Protein AF-A0AA40BYY4-F1 (afdb_monomer_lite)

pLDDT: mean 86.74, std 9.15, range [49.53, 96.25]

Sequence (185 aa):
MFLAGTIIFGGGPVVIPLLREYIVSEGWVSQRDFLIGLALIQAFPGPNFNIAVFLGSLTAKNVGLNPALGAMLAWVGIFGPGMVLVHGTMGVWGAVRGRRWVRAVLRGVNAGAVGLIYTVVYRIWEVGLLDERAQQGRSLGDDPWWLVVAATNYVFGRWYRVSPPVTIISGALMGLVRYQIVSKM

Organism: NCBI:txid314043

Radius of gyration: 22.29 Å; chains: 1; bounding box: 64×30×55 Å

Foldseek 3Di:
DQVLLAPDDDALVRSLVVCCCVCPVVPLDDPVVSVVLQVVLVVDPDGNLLSQLVSQLSSCVSVVHHSNVSSVVSVCSNNVNVVCVCVVCVVVCVVPVPDPVNVVVVVVVVVVVVVVVVVVVQVCQQQVADDPVDPTRHHVVVDCLVVVLVVVLVCCCPPVVDDPVVSVVVSVVSVVVVVVVVVVD

Structure (mmCIF, N/CA/C/O backbone):
data_AF-A0AA40BYY4-F1
#
_entry.id   AF-A0AA40BYY4-F1
#
loop_
_atom_site.group_PDB
_atom_site.id
_atom_site.type_symbol
_atom_site.label_atom_id
_atom_site.label_alt_id
_atom_site.label_comp_id
_atom_site.label_asym_id
_atom_site.label_entity_id
_atom_site.label_seq_id
_atom_site.pdbx_PDB_ins_code
_atom_site.Cartn_x
_atom_site.Cartn_y
_atom_site.Cartn_z
_atom_site.occupancy
_atom_site.B_iso_or_equiv
_atom_site.auth_seq_id
_atom_site.auth_comp_id
_atom_site.auth_asym_id
_atom_site.auth_atom_id
_atom_site.pdbx_PDB_model_num
ATOM 1 N N . MET A 1 1 ? 10.915 2.945 -11.891 1.00 85.94 1 MET A N 1
ATOM 2 C CA . MET A 1 1 ? 10.960 1.804 -10.941 1.00 85.94 1 MET A CA 1
ATOM 3 C C . MET A 1 1 ? 11.750 2.102 -9.675 1.00 85.94 1 MET A C 1
ATOM 5 O O . MET A 1 1 ? 11.203 1.876 -8.610 1.00 85.94 1 MET A O 1
ATOM 9 N N . PHE A 1 2 ? 12.970 2.651 -9.753 1.00 85.00 2 PHE A N 1
ATOM 10 C CA . PHE A 1 2 ? 13.779 2.976 -8.562 1.00 85.00 2 PHE A CA 1
ATOM 11 C C . PHE A 1 2 ? 13.083 3.904 -7.554 1.00 85.00 2 PHE A C 1
ATOM 13 O O . PHE A 1 2 ? 13.057 3.610 -6.361 1.00 85.00 2 PHE A O 1
ATOM 20 N N . LEU A 1 3 ? 12.457 4.987 -8.039 1.00 83.19 3 LEU A N 1
ATOM 21 C CA . LEU A 1 3 ? 11.687 5.903 -7.191 1.00 83.19 3 LEU A CA 1
ATOM 22 C C . LEU A 1 3 ? 10.597 5.143 -6.429 1.00 83.19 3 LEU A C 1
ATOM 24 O O . LEU A 1 3 ? 10.599 5.153 -5.205 1.00 83.19 3 LEU A O 1
ATOM 28 N N . ALA A 1 4 ? 9.751 4.402 -7.153 1.00 82.81 4 ALA A N 1
ATOM 29 C CA . ALA A 1 4 ? 8.734 3.528 -6.573 1.00 82.81 4 ALA A CA 1
ATOM 30 C C . ALA A 1 4 ? 9.323 2.551 -5.534 1.00 82.81 4 ALA A C 1
ATOM 32 O O . ALA A 1 4 ? 8.787 2.432 -4.441 1.00 82.81 4 ALA A O 1
ATOM 33 N N . GLY A 1 5 ? 10.468 1.919 -5.803 1.00 78.38 5 GLY A N 1
ATOM 34 C CA . GLY A 1 5 ? 11.125 1.027 -4.838 1.00 78.38 5 GLY A CA 1
ATOM 35 C C . GLY A 1 5 ? 11.632 1.721 -3.566 1.00 78.38 5 GLY A C 1
ATOM 36 O O . GLY A 1 5 ? 11.834 1.063 -2.551 1.00 78.38 5 GLY A O 1
ATOM 37 N N . THR A 1 6 ? 11.831 3.041 -3.606 1.00 82.81 6 THR A N 1
ATOM 38 C CA . THR A 1 6 ? 12.395 3.833 -2.500 1.00 82.81 6 THR A CA 1
ATOM 39 C C . THR A 1 6 ? 11.320 4.498 -1.642 1.00 82.81 6 THR A C 1
ATOM 41 O O . THR A 1 6 ? 11.454 4.543 -0.423 1.00 82.81 6 THR A O 1
ATOM 44 N N . ILE A 1 7 ? 10.264 5.038 -2.263 1.00 79.56 7 ILE A N 1
ATOM 45 C CA . ILE A 1 7 ? 9.287 5.904 -1.576 1.00 79.56 7 ILE A CA 1
ATOM 46 C C . ILE A 1 7 ? 8.034 5.175 -1.096 1.00 79.56 7 ILE A C 1
ATOM 48 O O . ILE A 1 7 ? 7.188 5.773 -0.433 1.00 79.56 7 ILE A O 1
ATOM 52 N N . ILE A 1 8 ? 7.867 3.905 -1.457 1.00 73.94 8 ILE A N 1
ATOM 53 C CA . ILE A 1 8 ? 6.630 3.188 -1.169 1.00 73.94 8 ILE A CA 1
ATOM 54 C C . ILE A 1 8 ? 6.698 2.570 0.216 1.00 73.94 8 ILE A C 1
ATOM 56 O O . ILE A 1 8 ? 7.444 1.630 0.477 1.00 73.94 8 ILE A O 1
ATOM 60 N N . PHE A 1 9 ? 5.844 3.094 1.088 1.00 62.97 9 PHE A N 1
ATOM 61 C CA . PHE A 1 9 ? 5.601 2.578 2.424 1.00 62.97 9 PHE A CA 1
ATOM 62 C C . PHE A 1 9 ? 4.178 2.016 2.470 1.00 62.97 9 PHE A C 1
ATOM 64 O O . PHE A 1 9 ? 3.205 2.766 2.453 1.00 62.97 9 PHE A O 1
ATOM 71 N N . GLY A 1 10 ? 4.042 0.689 2.487 1.00 61.41 10 GLY A N 1
ATOM 72 C CA . GLY A 1 10 ? 2.741 0.016 2.526 1.00 61.41 10 GLY A CA 1
ATOM 73 C C . GLY A 1 10 ? 2.679 -1.244 1.663 1.00 61.41 10 GLY A C 1
ATOM 74 O O . GLY A 1 10 ? 3.650 -1.623 1.015 1.00 61.41 10 GLY A O 1
ATOM 75 N N . GLY A 1 11 ? 1.528 -1.921 1.688 1.00 64.25 11 GLY A N 1
ATOM 76 C CA . GLY A 1 11 ? 1.281 -3.118 0.881 1.00 64.25 11 GLY A CA 1
ATOM 77 C C . GLY A 1 11 ? 1.030 -2.821 -0.604 1.00 64.25 11 GLY A C 1
ATOM 78 O O . GLY A 1 11 ? 0.961 -1.673 -1.041 1.00 64.25 11 GLY A O 1
ATOM 79 N N . GLY A 1 12 ? 0.814 -3.888 -1.374 1.00 63.53 12 GLY A N 1
ATOM 80 C CA . GLY A 1 12 ? 0.568 -3.864 -2.821 1.00 63.53 12 GLY A CA 1
ATOM 81 C C . GLY A 1 12 ? -0.387 -2.789 -3.374 1.00 63.53 12 GLY A C 1
ATOM 82 O O . GLY A 1 12 ? -0.052 -2.191 -4.395 1.00 63.53 12 GLY A O 1
ATOM 83 N N . PRO A 1 13 ? -1.539 -2.490 -2.739 1.00 67.50 13 PRO A N 1
ATOM 84 C CA . PRO A 1 13 ? -2.507 -1.522 -3.265 1.00 67.50 13 PRO A CA 1
ATOM 85 C C . PRO A 1 13 ? -1.983 -0.090 -3.400 1.00 67.50 13 PRO A C 1
ATOM 87 O O . PRO A 1 13 ? -2.494 0.661 -4.221 1.00 67.50 13 PRO A O 1
ATOM 90 N N . VAL A 1 14 ? -0.958 0.292 -2.633 1.00 74.88 14 VAL A N 1
ATOM 91 C CA . VAL A 1 14 ? -0.382 1.647 -2.683 1.00 74.88 14 VAL A CA 1
ATOM 92 C C . VAL A 1 14 ? 0.587 1.797 -3.863 1.00 74.88 14 VAL A C 1
ATOM 94 O O . VAL A 1 14 ? 0.738 2.888 -4.408 1.00 74.88 14 VAL A O 1
ATOM 97 N N . VAL A 1 15 ? 1.206 0.696 -4.317 1.00 82.12 15 VAL A N 1
ATOM 98 C CA . VAL A 1 15 ? 2.138 0.715 -5.460 1.00 82.12 15 VAL A CA 1
ATOM 99 C C . VAL A 1 15 ? 1.419 0.958 -6.779 1.00 82.12 15 VAL A C 1
ATOM 101 O O . VAL A 1 15 ? 1.963 1.602 -7.670 1.00 82.12 15 VAL A O 1
ATOM 104 N N . ILE A 1 16 ? 0.210 0.411 -6.919 1.00 87.56 16 ILE A N 1
ATOM 105 C CA . ILE A 1 16 ? -0.487 0.330 -8.205 1.00 87.56 16 ILE A CA 1
ATOM 106 C C . ILE A 1 16 ? -0.840 1.732 -8.729 1.00 87.56 16 ILE A C 1
ATOM 108 O O . ILE A 1 16 ? -0.486 2.010 -9.875 1.00 87.56 16 ILE A O 1
ATOM 112 N N . PRO A 1 17 ? -1.450 2.642 -7.939 1.00 86.56 17 PRO A N 1
ATOM 113 C CA . PRO A 1 17 ? -1.714 4.009 -8.385 1.00 86.56 17 PRO A CA 1
ATOM 114 C C . PRO A 1 17 ? -0.436 4.759 -8.758 1.00 86.56 17 PRO A C 1
ATOM 116 O O . PRO A 1 17 ? -0.404 5.435 -9.779 1.00 86.56 17 PRO A O 1
ATOM 119 N N . LEU A 1 18 ? 0.634 4.583 -7.979 1.00 88.06 18 LEU A N 1
ATOM 120 C CA . LEU A 1 18 ? 1.904 5.257 -8.229 1.00 88.06 18 LEU A CA 1
ATOM 121 C C . LEU A 1 18 ? 2.546 4.795 -9.546 1.00 88.06 18 LEU A C 1
ATOM 123 O O . LEU A 1 18 ? 3.007 5.606 -10.342 1.00 88.06 18 LEU A O 1
ATOM 127 N N . LEU A 1 19 ? 2.572 3.483 -9.793 1.00 88.69 19 LEU A N 1
ATOM 128 C CA . LEU A 1 19 ? 3.090 2.930 -11.045 1.00 88.69 19 LEU A CA 1
ATOM 129 C C . LEU A 1 19 ? 2.209 3.313 -12.234 1.00 88.69 19 LEU A C 1
ATOM 131 O O . LEU A 1 19 ? 2.732 3.570 -13.313 1.00 88.69 19 LEU A O 1
ATOM 135 N N . ARG A 1 20 ? 0.888 3.376 -12.044 1.00 89.94 20 ARG A N 1
ATOM 136 C CA . ARG A 1 20 ? -0.030 3.865 -13.072 1.00 89.94 20 ARG A CA 1
ATOM 137 C C . ARG A 1 20 ? 0.315 5.295 -13.462 1.00 89.94 20 ARG A C 1
ATOM 139 O O . ARG A 1 20 ? 0.451 5.562 -14.650 1.00 89.94 20 ARG A O 1
ATOM 146 N N . GLU A 1 21 ? 0.506 6.167 -12.477 1.00 88.75 21 GLU A N 1
ATOM 147 C CA . GLU A 1 21 ? 0.885 7.555 -12.713 1.00 88.75 21 GLU A CA 1
ATOM 148 C C . GLU A 1 21 ? 2.194 7.622 -13.504 1.00 88.75 21 GLU A C 1
ATOM 150 O O . GLU A 1 21 ? 2.204 8.089 -14.631 1.00 88.75 21 GLU A O 1
ATOM 155 N N .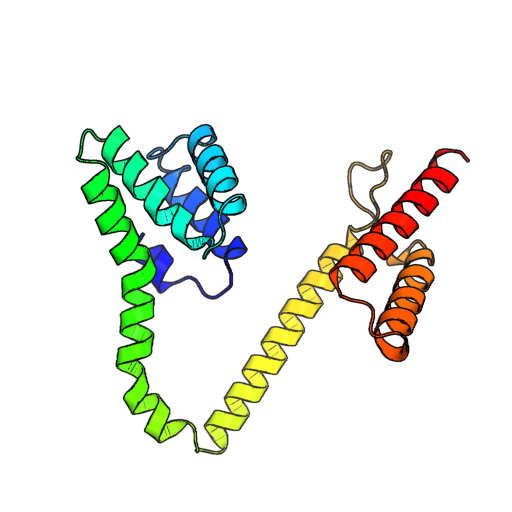 TYR A 1 22 ? 3.283 7.031 -13.017 1.00 87.25 22 TYR A N 1
ATOM 156 C CA . TYR A 1 22 ? 4.593 7.200 -13.661 1.00 87.25 22 TYR A CA 1
ATOM 157 C C . TYR A 1 22 ? 4.809 6.450 -14.983 1.00 87.25 22 TYR A C 1
ATOM 159 O O . TYR A 1 22 ? 5.851 6.628 -15.609 1.00 87.25 22 TYR A O 1
ATOM 167 N N . ILE A 1 23 ? 3.906 5.555 -15.387 1.00 88.06 23 ILE A N 1
ATOM 168 C CA . ILE A 1 23 ? 4.116 4.692 -16.564 1.00 88.06 23 ILE A CA 1
ATOM 169 C C . ILE A 1 23 ? 3.013 4.895 -17.595 1.00 88.06 23 ILE A C 1
ATOM 171 O O . ILE A 1 23 ? 3.297 4.965 -18.790 1.00 88.06 23 ILE A O 1
ATOM 175 N N . VAL A 1 24 ? 1.760 4.968 -17.143 1.00 90.50 24 VAL A N 1
ATOM 176 C CA . VAL A 1 24 ? 0.608 5.120 -18.035 1.00 90.50 24 VAL A CA 1
ATOM 177 C C . VAL A 1 24 ? 0.390 6.587 -18.380 1.00 90.50 24 VAL A C 1
ATOM 179 O O . VAL A 1 24 ? 0.158 6.876 -19.550 1.00 90.50 24 VAL A O 1
ATOM 182 N N . SER A 1 25 ? 0.495 7.513 -17.413 1.00 87.88 25 SER A N 1
ATOM 183 C CA . SER A 1 25 ? 0.323 8.948 -17.714 1.00 87.88 25 SER A CA 1
ATOM 184 C C . SER A 1 25 ? 1.423 9.472 -18.645 1.00 87.88 25 SER A C 1
ATOM 186 O O . SER A 1 25 ? 1.147 10.232 -19.566 1.00 87.88 25 SER A O 1
ATOM 188 N N . GLU A 1 26 ? 2.639 8.949 -18.483 1.00 86.81 26 GLU A N 1
ATOM 189 C CA . GLU A 1 26 ? 3.808 9.240 -19.319 1.00 86.81 26 GLU A CA 1
ATOM 190 C C . GLU A 1 26 ? 3.784 8.508 -20.681 1.00 86.81 26 GLU A C 1
ATOM 192 O O . GLU A 1 26 ? 4.694 8.659 -21.491 1.00 86.81 26 GLU A O 1
ATOM 197 N N . GLY A 1 27 ? 2.779 7.664 -20.946 1.00 87.56 27 GLY A N 1
ATOM 198 C CA . GLY A 1 27 ? 2.580 7.012 -22.248 1.00 87.56 27 GLY A CA 1
ATOM 199 C C . GLY A 1 27 ? 3.502 5.827 -22.567 1.00 87.56 27 GLY A C 1
ATOM 200 O O . GLY A 1 27 ? 3.459 5.308 -23.682 1.00 87.56 27 GLY A O 1
ATOM 201 N N . TRP A 1 28 ? 4.306 5.342 -21.616 1.00 90.31 28 TRP A N 1
ATOM 202 C CA . TRP A 1 28 ? 5.233 4.220 -21.845 1.00 90.31 28 TRP A CA 1
ATOM 203 C C . T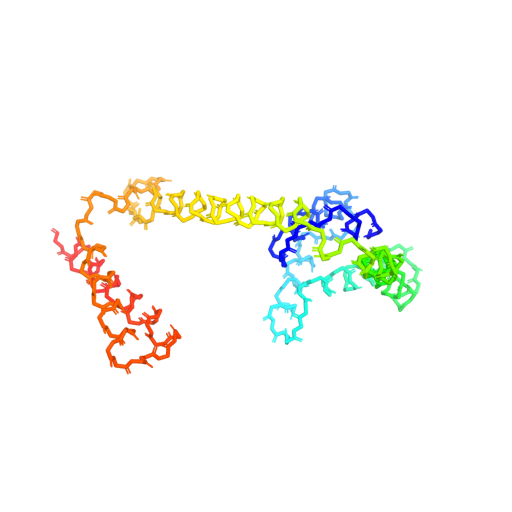RP A 1 28 ? 4.503 2.884 -22.008 1.00 90.31 28 TRP A C 1
ATOM 205 O O . TRP A 1 28 ? 4.976 1.982 -22.704 1.00 90.31 28 TRP A O 1
ATOM 215 N N . VAL A 1 29 ? 3.357 2.741 -21.339 1.00 93.06 29 VAL A N 1
ATOM 216 C CA . VAL A 1 29 ? 2.488 1.563 -21.397 1.00 93.06 29 VAL A CA 1
ATOM 217 C C . VAL A 1 29 ? 1.038 2.016 -21.515 1.00 93.06 29 VAL A C 1
ATOM 219 O O . VAL A 1 29 ? 0.609 2.935 -20.820 1.00 93.06 29 VAL A O 1
ATOM 222 N N . SER A 1 30 ? 0.257 1.344 -22.362 1.00 93.50 30 SER A N 1
ATOM 223 C CA . SER A 1 30 ? -1.164 1.650 -22.511 1.00 93.50 30 SER A CA 1
ATOM 224 C C . SER A 1 30 ? -1.954 1.311 -21.240 1.00 93.50 30 SER A C 1
ATOM 226 O O . SER A 1 30 ? -1.646 0.359 -20.517 1.00 93.50 30 SER A O 1
ATOM 228 N N . GLN A 1 31 ? -3.045 2.038 -20.984 1.00 93.12 31 GLN A N 1
ATOM 229 C CA . GLN A 1 31 ? -3.935 1.731 -19.858 1.00 93.12 31 GLN A CA 1
ATOM 230 C C . GLN A 1 31 ? -4.477 0.294 -19.923 1.00 93.12 31 GLN A C 1
ATOM 232 O O . GLN A 1 31 ? -4.634 -0.353 -18.888 1.00 93.12 31 GLN A O 1
ATOM 237 N N . ARG A 1 32 ? -4.744 -0.215 -21.130 1.00 94.00 32 ARG A N 1
ATOM 238 C CA . ARG A 1 32 ? -5.212 -1.587 -21.343 1.00 94.00 32 ARG A CA 1
ATOM 239 C C . ARG A 1 32 ? -4.174 -2.603 -20.872 1.00 94.00 32 ARG A C 1
ATOM 241 O O . ARG A 1 32 ? -4.517 -3.502 -20.110 1.00 94.00 32 ARG A O 1
ATOM 248 N N . ASP A 1 33 ? -2.921 -2.449 -21.287 1.00 93.94 33 ASP A N 1
ATOM 249 C CA . ASP A 1 33 ? -1.868 -3.405 -20.936 1.00 93.94 33 ASP A CA 1
ATOM 250 C C . ASP A 1 33 ? -1.510 -3.340 -19.451 1.00 93.94 33 ASP A C 1
ATOM 252 O O . ASP A 1 33 ? -1.230 -4.366 -18.832 1.00 93.94 33 ASP A O 1
ATOM 256 N N . PHE A 1 34 ? -1.593 -2.151 -18.852 1.00 94.19 34 PHE A N 1
ATOM 257 C CA . PHE A 1 34 ? -1.459 -1.992 -17.409 1.00 94.19 34 PHE A CA 1
ATOM 258 C C . PHE A 1 34 ? -2.516 -2.806 -16.646 1.00 94.19 34 PHE A C 1
ATOM 260 O O . PHE A 1 34 ? -2.184 -3.506 -15.690 1.00 94.19 34 PHE A O 1
ATOM 267 N N . LEU A 1 35 ? -3.782 -2.755 -17.079 1.00 93.69 35 LEU A N 1
ATOM 268 C CA . LEU A 1 35 ? -4.868 -3.522 -16.459 1.00 93.69 35 LEU A CA 1
ATOM 269 C C . LEU A 1 35 ? -4.711 -5.033 -16.670 1.00 93.69 35 LEU A C 1
ATOM 271 O O . LEU A 1 35 ? -4.989 -5.800 -15.751 1.00 93.69 35 LEU A O 1
ATOM 275 N N . ILE A 1 36 ? -4.219 -5.464 -17.836 1.00 92.50 36 ILE A N 1
ATOM 276 C CA . ILE A 1 36 ? -3.869 -6.872 -18.080 1.00 92.50 36 ILE A CA 1
ATOM 277 C C . ILE A 1 36 ? -2.765 -7.313 -17.115 1.00 92.50 36 ILE A C 1
ATOM 279 O O . ILE A 1 36 ? -2.887 -8.359 -16.480 1.00 92.50 36 ILE A O 1
ATOM 283 N N . GLY A 1 37 ? -1.723 -6.495 -16.947 1.00 90.88 37 GLY A N 1
ATOM 284 C CA . GLY A 1 37 ? -0.668 -6.737 -15.965 1.00 90.88 37 GLY A CA 1
ATOM 285 C C . GLY A 1 37 ? -1.228 -6.869 -14.552 1.00 90.88 37 GLY A C 1
ATOM 286 O O . GLY A 1 37 ? -0.921 -7.829 -13.853 1.00 90.88 37 GLY A O 1
ATOM 287 N N . LEU A 1 38 ? -2.113 -5.960 -14.147 1.00 90.94 38 LEU A N 1
ATOM 288 C CA . LEU A 1 38 ? -2.762 -6.026 -12.840 1.00 90.94 38 LEU A CA 1
ATOM 289 C C . LEU A 1 38 ? -3.564 -7.322 -12.652 1.00 90.94 38 LEU A C 1
ATOM 291 O O . LEU A 1 38 ? -3.436 -7.965 -11.612 1.00 90.94 38 LEU A O 1
ATOM 295 N N . ALA A 1 39 ? -4.346 -7.729 -13.653 1.00 90.38 39 ALA A N 1
ATOM 296 C CA . ALA A 1 39 ? -5.104 -8.976 -13.607 1.00 90.38 39 ALA A CA 1
ATOM 297 C C . ALA A 1 39 ? -4.184 -10.199 -13.466 1.00 90.38 39 ALA A C 1
ATOM 299 O O . ALA A 1 39 ? -4.456 -11.078 -12.650 1.00 90.38 39 ALA A O 1
ATOM 300 N N . LEU A 1 40 ? -3.067 -10.224 -14.201 1.00 90.00 40 LEU A N 1
ATOM 301 C CA . LEU A 1 40 ? -2.063 -11.282 -14.086 1.00 90.00 40 LEU A CA 1
ATOM 302 C C . LEU A 1 40 ? -1.467 -11.328 -12.676 1.00 90.00 40 LEU A C 1
ATOM 304 O O . LEU A 1 40 ? -1.461 -12.387 -12.058 1.00 90.00 40 LEU A O 1
ATOM 308 N N . ILE A 1 41 ? -1.019 -10.196 -12.126 1.00 88.62 41 ILE A N 1
ATOM 309 C CA . ILE A 1 41 ? -0.420 -10.160 -10.782 1.00 88.62 41 ILE A CA 1
ATOM 310 C C . ILE A 1 41 ? -1.399 -10.639 -9.710 1.00 88.62 41 ILE A C 1
ATOM 312 O O . ILE A 1 41 ? -0.987 -11.335 -8.791 1.00 88.62 41 ILE A O 1
ATOM 316 N N . GLN A 1 42 ? -2.682 -10.305 -9.835 1.00 89.00 42 GLN A N 1
ATOM 317 C CA . GLN A 1 42 ? -3.704 -10.745 -8.885 1.00 89.00 42 GLN A CA 1
ATOM 318 C C . GLN A 1 42 ? -4.039 -12.241 -9.009 1.00 89.00 42 GLN A C 1
ATOM 320 O O . GLN A 1 42 ? -4.567 -12.819 -8.062 1.00 89.00 42 GLN A O 1
ATOM 325 N N . ALA A 1 43 ? -3.746 -12.865 -10.154 1.00 88.50 43 ALA A N 1
ATOM 326 C CA . ALA A 1 43 ? -3.958 -14.293 -10.379 1.00 88.50 43 ALA A CA 1
ATOM 327 C C . ALA A 1 43 ? -2.812 -15.166 -9.838 1.00 88.50 43 ALA A C 1
ATOM 329 O O . ALA A 1 43 ? -3.039 -16.326 -9.493 1.00 88.50 43 ALA A O 1
ATOM 330 N N . PHE A 1 44 ? -1.588 -14.634 -9.757 1.00 84.12 44 PHE A N 1
ATOM 331 C CA . PHE A 1 44 ? -0.424 -15.373 -9.266 1.00 84.12 44 PHE A CA 1
ATOM 332 C C . PHE A 1 44 ? -0.154 -15.106 -7.779 1.00 84.12 44 PHE A C 1
ATOM 334 O O . PHE A 1 44 ? -0.281 -13.973 -7.315 1.00 84.12 44 PHE A O 1
ATOM 341 N N . PRO A 1 45 ? 0.292 -16.118 -7.010 1.00 79.31 45 PRO A N 1
ATOM 342 C CA . PRO A 1 45 ? 0.766 -15.884 -5.656 1.00 79.31 45 PRO A CA 1
ATOM 343 C C . PRO A 1 45 ? 2.070 -15.080 -5.701 1.00 79.31 45 PRO A C 1
ATOM 345 O O . PRO A 1 45 ? 3.018 -15.441 -6.399 1.00 79.31 45 PRO A O 1
ATOM 348 N N . GLY A 1 46 ? 2.144 -13.996 -4.935 1.00 82.38 46 GLY A N 1
ATOM 349 C CA . GLY A 1 46 ? 3.369 -13.216 -4.825 1.00 82.38 46 GLY A CA 1
ATOM 350 C C . GLY A 1 46 ? 3.138 -11.777 -4.384 1.00 82.38 46 GLY A C 1
ATOM 351 O O . GLY A 1 46 ? 2.006 -11.362 -4.135 1.00 82.38 46 GLY A O 1
ATOM 352 N N . PRO A 1 47 ? 4.217 -10.993 -4.263 1.00 85.38 47 PRO A N 1
ATOM 353 C CA . PRO A 1 47 ? 4.100 -9.577 -3.974 1.00 85.38 47 PRO A CA 1
ATOM 354 C C . PRO A 1 47 ? 3.516 -8.846 -5.183 1.00 85.38 47 PRO A C 1
ATOM 356 O O . PRO A 1 47 ? 4.049 -8.933 -6.290 1.00 85.38 47 PRO A O 1
ATOM 359 N N . ASN A 1 48 ? 2.489 -8.025 -4.954 1.00 85.88 48 ASN A N 1
ATOM 360 C CA . ASN A 1 48 ? 1.901 -7.195 -6.012 1.00 85.88 48 ASN A CA 1
ATOM 361 C C . ASN A 1 48 ? 2.927 -6.269 -6.689 1.00 85.88 48 ASN A C 1
ATOM 363 O O . ASN A 1 48 ? 2.729 -5.862 -7.829 1.00 85.88 48 ASN A O 1
ATOM 367 N N . PHE A 1 49 ? 4.052 -5.979 -6.023 1.00 87.38 49 PHE A N 1
ATOM 368 C CA . PHE A 1 49 ? 5.193 -5.255 -6.587 1.00 87.38 49 PHE A CA 1
ATOM 369 C C . PHE A 1 49 ? 5.765 -5.892 -7.862 1.00 87.38 49 PHE A C 1
ATOM 371 O O . PHE A 1 49 ? 6.365 -5.183 -8.666 1.00 87.38 49 PHE A O 1
ATOM 378 N N . ASN A 1 50 ? 5.525 -7.186 -8.107 1.00 89.81 50 ASN A N 1
ATOM 379 C CA . ASN A 1 50 ? 5.926 -7.865 -9.341 1.00 89.81 50 ASN A CA 1
ATOM 380 C C . ASN A 1 50 ? 5.319 -7.236 -10.607 1.00 89.81 50 ASN A C 1
ATOM 382 O O . ASN A 1 50 ? 5.881 -7.400 -11.690 1.00 89.81 50 ASN A O 1
ATOM 386 N N . ILE A 1 51 ? 4.244 -6.446 -10.487 1.00 91.31 51 ILE A N 1
ATOM 387 C CA . ILE A 1 51 ? 3.705 -5.662 -11.606 1.00 91.31 51 ILE A CA 1
ATOM 388 C C . ILE A 1 51 ? 4.753 -4.719 -12.197 1.00 91.31 51 ILE A C 1
ATOM 390 O O . ILE A 1 51 ? 4.786 -4.533 -13.408 1.00 91.31 51 ILE A O 1
ATOM 394 N N . ALA A 1 52 ? 5.678 -4.201 -11.384 1.00 91.50 52 ALA A N 1
ATOM 395 C CA . ALA A 1 52 ? 6.780 -3.372 -11.856 1.00 91.50 52 ALA A CA 1
ATOM 396 C C . ALA A 1 52 ? 7.678 -4.113 -12.860 1.00 91.50 52 ALA A C 1
ATOM 398 O O . ALA A 1 52 ? 8.113 -3.512 -13.838 1.00 91.50 52 ALA A O 1
ATOM 399 N N . VAL A 1 53 ? 7.920 -5.413 -12.652 1.00 93.50 53 VAL A N 1
ATOM 400 C CA . VAL A 1 53 ? 8.748 -6.259 -13.531 1.00 93.50 53 VAL A CA 1
ATOM 401 C C . VAL A 1 53 ? 8.057 -6.474 -14.874 1.00 93.50 53 VAL A C 1
ATOM 403 O O . VAL A 1 53 ? 8.670 -6.286 -15.925 1.00 93.50 53 VAL A O 1
ATOM 406 N N . PHE A 1 54 ? 6.762 -6.804 -14.838 1.00 92.94 54 PHE A N 1
ATOM 407 C CA . PHE A 1 54 ? 5.939 -6.933 -16.038 1.00 92.94 54 PHE A CA 1
ATOM 408 C C . PHE A 1 54 ? 5.920 -5.624 -16.836 1.00 92.94 54 PHE A C 1
ATOM 410 O O . PHE A 1 54 ? 6.232 -5.622 -18.027 1.00 92.94 54 PHE A O 1
ATOM 417 N N . LEU A 1 55 ? 5.642 -4.502 -16.166 1.00 94.06 55 LEU A N 1
ATOM 418 C CA . LEU A 1 55 ? 5.624 -3.188 -16.801 1.00 94.06 55 LEU A CA 1
ATOM 419 C C . LEU A 1 55 ? 7.000 -2.816 -17.356 1.00 94.06 55 LEU A C 1
ATOM 421 O O . LEU A 1 55 ? 7.075 -2.369 -18.488 1.00 94.06 55 LEU A O 1
ATOM 425 N N . GLY A 1 56 ? 8.091 -3.092 -16.637 1.00 94.06 56 GLY A N 1
ATOM 426 C CA . GLY A 1 56 ? 9.454 -2.882 -17.131 1.00 94.06 56 GLY A CA 1
ATOM 427 C C . GLY A 1 56 ? 9.763 -3.639 -18.422 1.00 94.06 56 GLY A C 1
ATOM 428 O O . GLY A 1 56 ? 10.383 -3.085 -19.330 1.00 94.06 56 GLY A O 1
ATOM 429 N N . SER A 1 57 ? 9.293 -4.884 -18.534 1.00 95.50 57 SER A N 1
ATOM 430 C CA . SER A 1 57 ? 9.438 -5.676 -19.761 1.00 95.50 57 SER A CA 1
ATOM 431 C C . SER A 1 57 ? 8.664 -5.075 -20.938 1.00 95.50 57 SER A C 1
ATOM 433 O O . SER A 1 57 ? 9.173 -5.019 -22.058 1.00 95.50 57 SER A O 1
ATOM 435 N N . LEU A 1 58 ? 7.454 -4.574 -20.676 1.00 94.81 58 LEU A N 1
ATOM 436 C CA . LEU A 1 58 ? 6.573 -4.011 -21.689 1.00 94.81 58 LEU A CA 1
ATOM 437 C C . LEU A 1 58 ? 7.052 -2.632 -22.148 1.00 94.81 58 LEU A C 1
ATOM 439 O O . LEU A 1 58 ? 7.119 -2.375 -23.344 1.00 94.81 58 LEU A O 1
ATOM 443 N N . THR A 1 59 ? 7.474 -1.791 -21.208 1.00 94.19 59 THR A N 1
ATOM 444 C CA . THR A 1 59 ? 8.166 -0.525 -21.457 1.00 94.19 59 THR A CA 1
ATOM 445 C C . THR A 1 59 ? 9.372 -0.744 -22.375 1.00 94.19 59 THR A C 1
ATOM 447 O O . THR A 1 59 ? 9.488 -0.075 -23.398 1.00 94.19 59 THR A O 1
ATOM 450 N N . ALA A 1 60 ? 10.250 -1.709 -22.066 1.00 94.19 60 ALA A N 1
ATOM 451 C CA . ALA A 1 60 ? 11.406 -2.007 -22.914 1.00 94.19 60 ALA A CA 1
ATOM 452 C C . ALA A 1 60 ? 10.987 -2.488 -24.311 1.00 94.19 60 ALA A C 1
ATOM 454 O O . ALA A 1 60 ? 11.526 -2.005 -25.304 1.00 94.19 60 ALA A O 1
ATOM 455 N N . LYS A 1 61 ? 9.981 -3.366 -24.396 1.00 93.50 61 LYS A N 1
ATOM 456 C CA . LYS A 1 61 ? 9.425 -3.828 -25.673 1.00 93.50 61 LYS A CA 1
ATOM 457 C C . LYS A 1 61 ? 8.892 -2.669 -26.527 1.00 93.50 61 LYS A C 1
ATOM 459 O O . LYS A 1 61 ? 9.180 -2.623 -27.718 1.00 93.50 61 LYS A O 1
ATOM 464 N N . ASN A 1 62 ? 8.149 -1.738 -25.929 1.00 91.88 62 ASN A N 1
ATOM 465 C CA . ASN A 1 62 ? 7.531 -0.607 -26.629 1.00 91.88 62 ASN A CA 1
ATOM 466 C C . ASN A 1 62 ? 8.566 0.382 -27.187 1.00 91.88 62 ASN A C 1
ATOM 468 O O . ASN A 1 62 ? 8.326 0.999 -28.218 1.00 91.88 62 ASN A O 1
ATOM 472 N N . VAL A 1 63 ? 9.727 0.495 -26.537 1.00 89.62 63 VAL A N 1
ATOM 473 C CA . VAL A 1 63 ? 10.847 1.353 -26.967 1.00 89.62 63 VAL A CA 1
ATOM 474 C C . VAL A 1 63 ? 11.836 0.596 -27.883 1.00 89.62 63 VAL A C 1
ATOM 476 O O . VAL A 1 63 ? 12.859 1.137 -28.288 1.00 89.62 63 VAL A O 1
ATOM 479 N N . GLY A 1 64 ? 11.546 -0.660 -28.249 1.00 91.06 64 GLY A N 1
ATOM 480 C CA . GLY A 1 64 ? 12.391 -1.468 -29.143 1.00 91.06 64 GLY A CA 1
ATOM 481 C C . GLY A 1 64 ? 13.639 -2.071 -28.481 1.00 91.06 64 GLY A C 1
ATOM 482 O O . GLY A 1 64 ? 14.562 -2.498 -29.170 1.00 91.06 64 GLY A O 1
ATOM 483 N N . LEU A 1 65 ? 13.680 -2.117 -27.148 1.00 93.88 65 LEU A N 1
ATOM 484 C CA . LEU A 1 65 ? 14.756 -2.714 -26.355 1.00 93.88 65 LEU A CA 1
ATOM 485 C C . LEU A 1 65 ? 14.435 -4.168 -25.973 1.00 93.88 65 LEU A C 1
ATOM 487 O O . LEU A 1 65 ? 13.302 -4.635 -26.083 1.00 93.88 65 LEU A O 1
ATOM 491 N N . ASN A 1 66 ? 15.442 -4.892 -25.470 1.00 95.19 66 ASN A N 1
ATOM 492 C CA . ASN A 1 66 ? 15.271 -6.268 -25.002 1.00 95.19 66 ASN A CA 1
ATOM 493 C C . ASN A 1 66 ? 14.308 -6.326 -23.787 1.00 95.19 66 ASN A C 1
ATOM 495 O O . ASN A 1 66 ? 14.649 -5.798 -22.721 1.00 95.19 66 ASN A O 1
ATOM 499 N N . PRO A 1 67 ? 13.148 -7.011 -23.889 1.00 94.69 67 PRO A N 1
ATOM 500 C CA . PRO A 1 67 ? 12.170 -7.090 -22.801 1.00 94.69 67 PRO A CA 1
ATOM 501 C C . PRO A 1 67 ? 12.710 -7.755 -21.529 1.00 94.69 67 PRO A C 1
ATOM 503 O O . PRO A 1 67 ? 12.338 -7.362 -20.424 1.00 94.69 67 PRO A O 1
ATOM 506 N N . ALA A 1 68 ? 13.611 -8.734 -21.662 1.00 95.50 68 ALA A N 1
ATOM 507 C CA . ALA A 1 68 ? 14.214 -9.414 -20.517 1.00 95.50 68 ALA A CA 1
ATOM 508 C C . ALA A 1 68 ? 15.117 -8.465 -19.716 1.00 95.50 68 ALA A C 1
ATOM 510 O O . ALA A 1 68 ? 15.081 -8.461 -18.485 1.00 95.50 68 ALA A O 1
ATOM 511 N N . LEU A 1 69 ? 15.864 -7.600 -20.409 1.00 95.44 69 LEU A N 1
ATOM 512 C CA . LEU A 1 69 ? 16.673 -6.565 -19.768 1.00 95.44 69 LEU A CA 1
ATOM 513 C C . LEU A 1 69 ? 15.781 -5.554 -19.032 1.00 95.44 69 LEU A C 1
ATOM 515 O O . LEU A 1 69 ? 16.055 -5.219 -17.881 1.00 95.44 69 LEU A O 1
ATOM 519 N N . GLY A 1 70 ? 14.682 -5.121 -19.659 1.00 95.12 70 GLY A N 1
ATOM 520 C CA . GLY A 1 70 ? 13.689 -4.245 -19.028 1.00 95.12 70 GLY A CA 1
ATOM 521 C C . GLY A 1 70 ? 13.086 -4.843 -17.756 1.00 95.12 70 GLY A C 1
ATOM 522 O O . GLY A 1 70 ? 12.983 -4.158 -16.736 1.00 95.12 70 GLY A O 1
ATOM 523 N N . ALA A 1 71 ? 12.757 -6.137 -17.786 1.00 95.31 71 ALA A N 1
ATOM 524 C CA . ALA A 1 71 ? 12.277 -6.878 -16.623 1.00 95.31 71 ALA A CA 1
ATOM 525 C C . ALA A 1 71 ? 13.320 -6.904 -15.492 1.00 95.31 71 ALA A C 1
ATOM 527 O O . ALA A 1 71 ? 12.997 -6.576 -14.350 1.00 95.31 71 ALA A O 1
ATOM 528 N N . MET A 1 72 ? 14.578 -7.238 -15.803 1.00 96.25 72 MET A N 1
ATOM 529 C CA . MET A 1 72 ? 15.663 -7.280 -14.816 1.00 96.25 72 MET A CA 1
ATOM 530 C C . MET A 1 72 ? 15.922 -5.911 -14.181 1.00 96.25 72 MET A C 1
ATOM 532 O O . MET A 1 72 ? 16.013 -5.809 -12.959 1.00 96.25 72 MET A O 1
ATOM 536 N N . LEU A 1 73 ? 15.997 -4.847 -14.984 1.00 95.25 73 LEU A N 1
ATOM 537 C CA . LEU A 1 73 ? 16.213 -3.489 -14.480 1.00 95.25 73 LEU A CA 1
ATOM 538 C C . LEU A 1 73 ? 15.052 -3.016 -13.604 1.00 95.25 73 LEU A C 1
ATOM 540 O O . LEU A 1 73 ? 15.270 -2.383 -12.571 1.00 95.25 73 LEU A O 1
ATOM 544 N N . ALA A 1 74 ? 13.816 -3.343 -13.980 1.00 94.25 74 ALA A N 1
ATOM 545 C CA . ALA A 1 74 ? 12.654 -3.036 -13.162 1.00 94.25 74 ALA A CA 1
ATOM 546 C C . ALA A 1 74 ? 12.640 -3.821 -11.848 1.00 94.25 74 ALA A C 1
ATOM 548 O O . ALA A 1 74 ? 12.315 -3.241 -10.814 1.00 94.25 74 ALA A O 1
ATOM 549 N N . TRP A 1 75 ? 13.041 -5.094 -11.873 1.00 94.25 75 TRP A N 1
ATOM 550 C CA . TRP A 1 75 ? 13.184 -5.930 -10.682 1.00 94.25 75 TRP A CA 1
ATOM 551 C C . TRP A 1 75 ? 14.229 -5.364 -9.711 1.00 94.25 75 TRP A C 1
ATOM 553 O O . TRP A 1 75 ? 13.925 -5.144 -8.539 1.00 94.25 75 TRP A O 1
ATOM 563 N N . VAL A 1 76 ? 15.423 -5.019 -10.206 1.00 95.00 76 VAL A N 1
ATOM 564 C CA . VAL A 1 76 ? 16.458 -4.355 -9.396 1.00 95.00 76 VAL A CA 1
ATOM 565 C C . VAL A 1 76 ? 15.969 -2.994 -8.898 1.00 95.00 76 VAL A C 1
ATOM 567 O O . VAL A 1 76 ? 16.179 -2.651 -7.740 1.00 95.00 76 VAL A O 1
ATOM 570 N N . GLY A 1 77 ? 15.274 -2.224 -9.734 1.00 92.56 77 GLY A N 1
ATOM 571 C CA . GLY A 1 77 ? 14.759 -0.912 -9.355 1.00 92.56 77 GLY A CA 1
ATOM 572 C C . GLY A 1 77 ? 13.689 -0.968 -8.263 1.00 92.56 77 GLY A C 1
ATOM 573 O O . GLY A 1 77 ? 13.698 -0.125 -7.374 1.00 92.56 77 GLY A O 1
ATOM 574 N N . ILE A 1 78 ? 12.768 -1.935 -8.312 1.00 90.69 78 ILE A N 1
ATOM 575 C CA . ILE A 1 78 ? 11.668 -2.019 -7.343 1.00 90.69 78 ILE A CA 1
ATOM 576 C C . ILE A 1 78 ? 12.103 -2.679 -6.025 1.00 90.69 78 ILE A C 1
ATOM 578 O O . ILE A 1 78 ? 11.681 -2.230 -4.965 1.00 90.69 78 ILE A O 1
ATOM 582 N N . PHE A 1 79 ? 12.964 -3.704 -6.066 1.00 90.38 79 PHE A N 1
ATOM 583 C CA . PHE A 1 79 ? 13.377 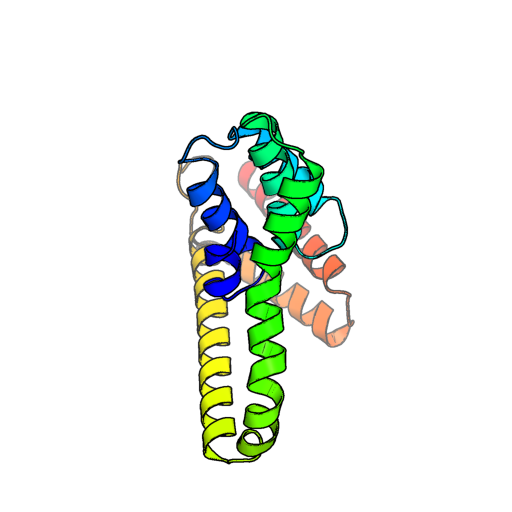-4.449 -4.867 1.00 90.38 79 PHE A CA 1
ATOM 584 C C . PHE A 1 79 ? 14.722 -4.004 -4.288 1.00 90.38 79 PHE A C 1
ATOM 586 O O . PHE A 1 79 ? 14.933 -4.109 -3.080 1.00 90.38 79 PHE A O 1
ATOM 593 N N . GLY A 1 80 ? 15.626 -3.489 -5.121 1.00 92.81 80 GLY A N 1
ATOM 594 C CA . GLY A 1 80 ? 16.980 -3.101 -4.727 1.00 92.81 80 GLY A CA 1
ATOM 595 C C . GLY A 1 80 ? 17.030 -2.091 -3.578 1.00 92.81 80 GLY A C 1
ATOM 596 O O . GLY A 1 80 ? 17.699 -2.378 -2.585 1.00 92.81 80 GLY A O 1
ATOM 597 N N . PRO A 1 81 ? 16.306 -0.954 -3.635 1.00 90.38 81 PRO A N 1
ATOM 598 C CA . PRO A 1 81 ? 16.339 0.044 -2.565 1.00 90.38 81 PRO A CA 1
ATOM 599 C C . PRO A 1 81 ? 15.914 -0.530 -1.209 1.00 90.38 81 PRO A C 1
ATOM 601 O O . PRO A 1 81 ? 16.606 -0.337 -0.212 1.00 90.38 81 PRO A O 1
ATOM 604 N N . GLY A 1 82 ? 14.822 -1.303 -1.178 1.00 88.19 82 GLY A N 1
ATOM 605 C CA . GLY A 1 82 ? 14.338 -1.958 0.038 1.00 88.19 82 GLY A CA 1
ATOM 606 C C . GLY A 1 82 ? 15.319 -3.001 0.579 1.00 88.19 82 GLY A C 1
ATOM 607 O O . GLY A 1 82 ? 15.583 -3.031 1.780 1.00 88.19 82 GLY A O 1
ATOM 608 N N . MET A 1 83 ? 15.915 -3.818 -0.298 1.00 89.94 83 MET A N 1
ATOM 609 C CA . MET A 1 83 ? 16.931 -4.800 0.097 1.00 89.94 83 MET A CA 1
ATOM 610 C C . MET A 1 83 ? 18.164 -4.129 0.707 1.00 89.94 83 MET A C 1
ATOM 612 O O . MET A 1 83 ? 18.618 -4.556 1.771 1.00 89.94 83 MET A O 1
ATOM 616 N N . VAL A 1 84 ? 18.674 -3.069 0.074 1.00 92.62 84 VAL A N 1
ATOM 617 C CA . VAL A 1 84 ? 19.816 -2.291 0.575 1.00 92.62 84 VAL A CA 1
ATOM 618 C C . VAL A 1 84 ? 19.473 -1.623 1.901 1.00 92.62 84 VAL A C 1
ATOM 620 O O . VAL A 1 84 ? 20.277 -1.679 2.827 1.00 92.62 84 VAL A O 1
ATOM 623 N N . LEU A 1 85 ? 18.278 -1.044 2.035 1.00 89.88 85 LEU A N 1
ATOM 624 C CA . LEU A 1 85 ? 17.850 -0.392 3.270 1.00 89.88 85 LEU A CA 1
ATOM 625 C C . LEU A 1 85 ? 17.779 -1.385 4.436 1.00 89.88 85 LEU A C 1
ATOM 627 O O . LEU A 1 85 ? 18.314 -1.112 5.509 1.00 89.88 85 LEU A O 1
ATOM 631 N N . VAL A 1 86 ? 17.163 -2.552 4.234 1.00 88.75 86 VAL A N 1
ATOM 632 C CA . VAL A 1 86 ? 17.031 -3.576 5.282 1.00 88.75 86 VAL A CA 1
ATOM 633 C C . VAL A 1 86 ? 18.397 -4.114 5.704 1.00 88.75 86 VAL A C 1
ATOM 635 O O . VAL A 1 86 ? 18.701 -4.135 6.896 1.00 88.75 86 VAL A O 1
ATOM 638 N N . HIS A 1 87 ? 19.245 -4.506 4.750 1.00 91.25 87 HIS A N 1
ATOM 639 C CA . HIS A 1 87 ? 20.563 -5.062 5.071 1.00 91.25 87 HIS A CA 1
ATOM 640 C C . HIS A 1 87 ? 21.505 -3.997 5.640 1.00 91.25 87 HIS A C 1
ATOM 642 O O . HIS A 1 87 ? 22.174 -4.236 6.643 1.00 91.25 87 HIS A O 1
ATOM 648 N N . GLY A 1 88 ? 21.513 -2.798 5.054 1.00 92.12 88 GLY A N 1
ATOM 649 C CA . GLY A 1 88 ? 22.362 -1.688 5.482 1.00 92.12 88 GLY A CA 1
ATOM 650 C C . GLY A 1 88 ? 22.023 -1.170 6.881 1.00 92.12 88 GLY A C 1
ATOM 651 O O . GLY A 1 88 ? 22.915 -0.764 7.622 1.00 92.12 88 GLY A O 1
ATOM 652 N N . THR A 1 89 ? 20.752 -1.229 7.291 1.00 92.19 89 THR A N 1
ATOM 653 C CA . THR A 1 89 ? 20.327 -0.769 8.625 1.00 92.19 89 THR A CA 1
ATOM 654 C C . THR A 1 89 ? 20.366 -1.859 9.695 1.00 92.19 89 THR A C 1
ATOM 656 O O . THR A 1 89 ? 20.246 -1.544 10.880 1.00 92.19 89 THR A O 1
ATOM 659 N N . MET A 1 90 ? 20.588 -3.125 9.329 1.00 92.25 90 MET A N 1
ATOM 660 C CA . MET A 1 90 ? 20.521 -4.262 10.253 1.00 92.25 90 MET A CA 1
ATOM 661 C C . MET A 1 90 ? 21.488 -4.131 11.442 1.00 92.25 90 MET A C 1
ATOM 663 O O . MET A 1 90 ? 21.100 -4.390 12.585 1.00 92.25 90 MET A O 1
ATOM 667 N N . GLY A 1 91 ? 22.722 -3.672 11.202 1.00 91.62 91 GLY A N 1
ATOM 668 C CA . GLY A 1 91 ? 23.717 -3.454 12.260 1.00 91.62 91 GLY A CA 1
ATOM 669 C C . GLY A 1 91 ? 23.305 -2.351 13.240 1.00 91.62 91 GLY A C 1
ATOM 670 O O . GLY A 1 91 ? 23.331 -2.546 14.457 1.00 91.62 91 GLY A O 1
ATOM 671 N N . VAL A 1 92 ? 22.834 -1.216 12.712 1.00 92.00 92 VAL A N 1
ATOM 672 C CA . VAL A 1 92 ? 22.316 -0.099 13.520 1.00 92.00 92 VAL A CA 1
ATOM 673 C C . VAL A 1 92 ? 21.109 -0.554 14.336 1.00 92.00 92 VAL A C 1
ATOM 675 O O . VAL A 1 92 ? 21.044 -0.307 15.541 1.00 92.00 92 VAL A O 1
ATOM 678 N N . TRP A 1 93 ? 20.180 -1.276 13.705 1.00 91.94 93 TRP A N 1
ATOM 679 C CA . TRP A 1 93 ? 18.989 -1.811 14.353 1.00 91.94 93 TRP A CA 1
ATOM 680 C C . TRP A 1 93 ? 19.334 -2.721 15.534 1.00 91.94 93 TRP A C 1
ATOM 682 O O . TRP A 1 93 ? 18.759 -2.569 16.614 1.00 91.94 93 TRP A O 1
ATOM 692 N N . GLY A 1 94 ? 20.316 -3.614 15.368 1.00 90.94 94 GLY A N 1
ATOM 693 C CA . GLY A 1 94 ? 20.821 -4.474 16.440 1.00 90.94 94 GLY A CA 1
ATOM 694 C C . GLY A 1 94 ? 21.276 -3.689 17.675 1.00 90.94 94 GLY A C 1
ATOM 695 O O . GLY A 1 94 ? 20.927 -4.058 18.797 1.00 90.94 94 GLY A O 1
ATOM 696 N N . ALA A 1 95 ? 21.969 -2.565 17.473 1.00 92.06 95 ALA A N 1
ATOM 697 C CA . ALA A 1 95 ? 22.485 -1.724 18.554 1.00 92.06 95 ALA A CA 1
ATOM 698 C C . ALA A 1 95 ? 21.410 -0.867 19.253 1.00 92.06 95 ALA A C 1
ATOM 700 O O . ALA A 1 95 ? 21.524 -0.571 20.447 1.00 92.06 95 ALA A O 1
ATOM 701 N N . VAL A 1 96 ? 20.362 -0.438 18.538 1.00 94.31 96 VAL A N 1
ATOM 702 C CA . VAL A 1 96 ? 19.371 0.517 19.076 1.00 94.31 96 VAL A CA 1
ATOM 703 C C . VAL A 1 96 ? 18.072 -0.130 19.557 1.00 94.31 96 VAL A C 1
ATOM 705 O O . VAL A 1 96 ? 17.442 0.415 20.467 1.00 94.31 96 VAL A O 1
ATOM 708 N N . ARG A 1 97 ? 17.683 -1.306 19.037 1.00 89.75 97 ARG A N 1
ATOM 709 C CA . ARG A 1 97 ? 16.370 -1.935 19.308 1.00 89.75 97 ARG A CA 1
ATOM 710 C C . ARG A 1 97 ? 16.069 -2.194 20.792 1.00 89.75 97 ARG A C 1
ATOM 712 O O . ARG A 1 97 ? 14.907 -2.249 21.187 1.00 89.75 97 ARG A O 1
ATOM 719 N N . GLY A 1 98 ? 17.099 -2.345 21.631 1.00 92.12 98 GLY A N 1
ATOM 720 C CA . GLY A 1 98 ? 16.946 -2.562 23.077 1.00 92.12 98 GLY A CA 1
ATOM 721 C C . GLY A 1 98 ? 16.611 -1.296 23.880 1.00 92.12 98 GLY A C 1
ATOM 722 O O . GLY A 1 98 ? 16.056 -1.381 24.986 1.00 92.12 98 GLY A O 1
ATOM 723 N N . ARG A 1 99 ? 16.908 -0.108 23.336 1.00 96.06 99 ARG A N 1
ATOM 724 C CA . ARG A 1 99 ? 16.755 1.172 24.044 1.00 96.06 99 ARG A CA 1
ATOM 725 C C . ARG A 1 99 ? 15.277 1.462 24.326 1.00 96.06 99 ARG A C 1
ATOM 727 O O . ARG A 1 99 ? 14.404 1.242 23.487 1.00 96.06 99 ARG A O 1
ATOM 734 N N . ARG A 1 100 ? 14.978 1.962 25.532 1.00 95.19 100 ARG A N 1
ATOM 735 C CA . ARG A 1 100 ? 13.593 2.221 25.980 1.00 95.19 100 ARG A CA 1
ATOM 736 C C . ARG A 1 100 ? 12.868 3.234 25.088 1.00 95.19 100 ARG A C 1
ATOM 738 O O . ARG A 1 100 ? 11.711 3.004 24.751 1.00 95.19 100 ARG A O 1
ATOM 745 N N . TRP A 1 101 ? 13.553 4.303 24.676 1.00 96.00 101 TRP A N 1
ATOM 746 C CA . TRP A 1 101 ? 12.973 5.333 23.811 1.00 96.00 101 TRP A CA 1
ATOM 747 C C . TRP A 1 101 ? 12.607 4.781 22.425 1.00 96.00 101 TRP A C 1
ATOM 749 O O . TRP A 1 101 ? 11.511 5.052 21.952 1.00 96.00 101 TRP A O 1
ATOM 759 N N . VAL A 1 102 ? 13.439 3.914 21.828 1.00 95.12 102 VAL A N 1
ATOM 760 C CA . VAL A 1 102 ? 13.145 3.268 20.533 1.00 95.12 102 VAL A CA 1
ATOM 761 C C . VAL A 1 102 ? 11.870 2.435 20.634 1.00 95.12 102 VAL A C 1
ATOM 763 O O . VAL A 1 102 ? 10.957 2.591 19.832 1.00 95.12 102 VAL A O 1
ATOM 766 N N . ARG A 1 103 ? 11.746 1.609 21.679 1.00 93.69 103 ARG A N 1
ATOM 767 C CA . ARG A 1 103 ? 10.519 0.833 21.930 1.00 93.69 103 ARG A CA 1
ATOM 768 C C . ARG A 1 103 ? 9.292 1.709 22.196 1.00 93.69 103 ARG A C 1
ATOM 770 O O . ARG A 1 103 ? 8.178 1.295 21.891 1.00 93.69 103 ARG A O 1
ATOM 777 N N . ALA A 1 104 ? 9.457 2.888 22.795 1.00 95.62 104 ALA A N 1
ATOM 778 C CA . ALA A 1 104 ? 8.361 3.839 22.980 1.00 95.62 104 ALA A CA 1
ATOM 779 C C . ALA A 1 104 ? 7.920 4.455 21.642 1.00 95.62 104 ALA A C 1
ATOM 781 O O . ALA A 1 104 ? 6.731 4.438 21.341 1.00 95.62 104 ALA A O 1
ATOM 782 N N . VAL A 1 105 ? 8.872 4.889 20.811 1.00 96.12 105 VAL A N 1
ATOM 783 C CA . VAL A 1 105 ? 8.607 5.417 19.463 1.00 96.12 105 VAL A CA 1
ATOM 784 C C . VAL A 1 105 ? 7.902 4.374 18.597 1.00 96.12 105 VAL A C 1
ATOM 786 O O . VAL A 1 105 ? 6.859 4.673 18.031 1.00 96.12 105 VAL A O 1
ATOM 789 N N . LEU A 1 106 ? 8.391 3.130 18.557 1.00 93.12 106 LEU A N 1
ATOM 790 C CA . LEU A 1 106 ? 7.761 2.053 17.779 1.00 93.12 106 LEU A CA 1
ATOM 791 C C . LEU A 1 106 ? 6.323 1.767 18.225 1.00 93.12 106 LEU A C 1
ATOM 793 O O . LEU A 1 106 ? 5.460 1.514 17.389 1.00 93.12 106 LEU A O 1
ATOM 797 N N . ARG A 1 107 ? 6.038 1.837 19.532 1.00 93.88 107 ARG A N 1
ATOM 798 C CA . ARG A 1 107 ? 4.661 1.727 20.038 1.00 93.88 107 ARG A CA 1
ATOM 799 C C . ARG A 1 107 ? 3.787 2.884 19.558 1.00 93.88 107 ARG A C 1
ATOM 801 O O . ARG A 1 107 ? 2.655 2.636 19.161 1.00 93.88 107 ARG A O 1
ATOM 808 N N . GLY A 1 108 ? 4.313 4.109 19.553 1.00 96.06 108 GLY A N 1
ATOM 809 C CA . GLY A 1 108 ? 3.622 5.278 19.001 1.00 96.06 108 GLY A CA 1
ATOM 810 C C . GLY A 1 108 ? 3.335 5.137 17.504 1.00 96.06 108 GLY A C 1
ATOM 811 O O . GLY A 1 108 ? 2.205 5.351 17.078 1.00 96.06 108 GLY A O 1
ATOM 812 N N . VAL A 1 109 ? 4.319 4.686 16.721 1.00 94.56 109 VAL A N 1
ATOM 813 C CA . VAL A 1 109 ? 4.154 4.413 15.282 1.00 94.56 109 VAL A CA 1
ATOM 814 C C . VAL A 1 109 ? 3.089 3.340 15.045 1.00 94.56 109 VAL A C 1
ATOM 816 O O . VAL A 1 109 ? 2.201 3.538 14.221 1.00 94.56 109 VAL A O 1
ATOM 819 N N . ASN A 1 110 ? 3.116 2.240 15.805 1.00 92.62 110 ASN A N 1
ATOM 820 C CA . ASN A 1 110 ? 2.097 1.192 15.709 1.00 92.62 110 ASN A CA 1
ATOM 821 C C . ASN A 1 110 ? 0.696 1.711 16.069 1.00 92.62 110 ASN A C 1
ATOM 823 O O . ASN A 1 110 ? -0.266 1.379 15.384 1.00 92.62 110 ASN A O 1
ATOM 827 N N . ALA A 1 111 ? 0.569 2.550 17.101 1.00 95.62 111 ALA A N 1
ATOM 828 C CA . ALA A 1 111 ? -0.703 3.183 17.446 1.00 95.62 111 ALA A CA 1
ATOM 829 C C . ALA A 1 111 ? -1.205 4.107 16.320 1.00 95.62 111 ALA A C 1
ATOM 831 O O . ALA A 1 111 ? -2.385 4.070 15.975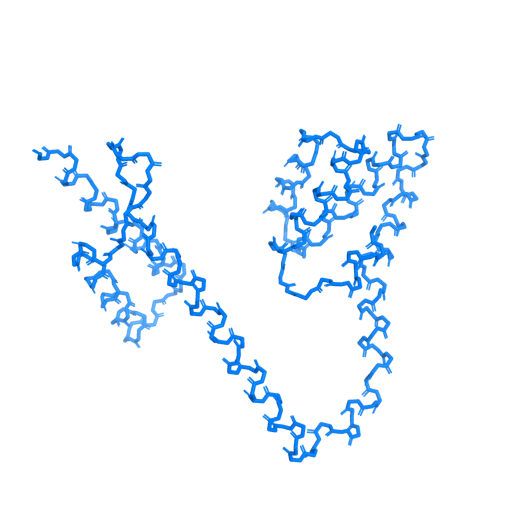 1.00 95.62 111 ALA A O 1
ATOM 832 N N . GLY A 1 112 ? -0.306 4.869 15.689 1.00 95.12 112 GLY A N 1
ATOM 833 C CA . GLY A 1 112 ? -0.617 5.669 14.502 1.00 95.12 112 GLY A CA 1
ATOM 834 C C . GLY A 1 112 ? -1.101 4.813 13.328 1.00 95.12 112 GLY A C 1
ATOM 835 O O . GLY A 1 112 ? -2.111 5.138 12.709 1.00 95.12 112 GLY A O 1
ATOM 836 N N . ALA A 1 113 ? -0.449 3.676 13.067 1.00 90.06 113 ALA A N 1
ATOM 837 C CA . ALA A 1 113 ? -0.874 2.734 12.033 1.00 90.06 113 ALA A CA 1
ATOM 838 C C . ALA A 1 113 ? -2.285 2.177 12.298 1.00 90.06 113 ALA A C 1
ATOM 840 O O . ALA A 1 113 ? -3.099 2.115 11.379 1.00 90.06 113 ALA A O 1
ATOM 841 N N . VAL A 1 114 ? -2.611 1.843 13.552 1.00 93.38 114 VAL A N 1
ATOM 842 C CA . VAL A 1 114 ? -3.973 1.435 13.945 1.00 93.38 114 VAL A CA 1
ATOM 843 C C . VAL A 1 114 ? -4.982 2.562 13.693 1.00 93.38 114 VAL A C 1
ATOM 845 O O . VAL A 1 114 ? -6.052 2.303 13.146 1.00 93.38 114 VAL A O 1
ATOM 848 N N . GLY A 1 115 ? -4.638 3.814 14.012 1.00 94.69 115 GLY A N 1
ATOM 849 C CA . GLY A 1 115 ? -5.480 4.982 13.723 1.00 94.69 115 GLY A CA 1
ATOM 850 C C . GLY A 1 115 ? -5.721 5.214 12.225 1.00 94.69 115 GLY A C 1
ATOM 851 O O . GLY A 1 115 ? -6.836 5.551 11.821 1.00 94.69 115 GLY A O 1
ATOM 852 N N . LEU A 1 116 ? -4.714 4.967 11.379 1.00 91.12 116 LEU A N 1
ATOM 853 C CA . LEU A 1 116 ? -4.863 5.018 9.920 1.00 91.12 116 LEU A CA 1
ATOM 854 C C . LEU A 1 116 ? -5.796 3.915 9.410 1.00 91.12 116 LEU A C 1
ATOM 856 O O . LEU A 1 116 ? -6.687 4.198 8.611 1.00 91.12 116 LEU A O 1
ATOM 860 N N . ILE A 1 117 ? -5.643 2.680 9.902 1.00 90.06 117 ILE A N 1
ATOM 861 C CA . ILE A 1 117 ? -6.546 1.568 9.558 1.00 90.06 117 ILE A CA 1
ATOM 862 C C . ILE A 1 117 ? -7.981 1.912 9.966 1.00 90.06 117 ILE A C 1
ATOM 864 O O . ILE A 1 117 ? -8.895 1.764 9.158 1.00 90.06 117 ILE A O 1
ATOM 868 N N . TYR A 1 118 ? -8.177 2.429 11.182 1.00 93.25 118 TYR A N 1
ATOM 869 C CA . TYR A 1 118 ? -9.485 2.881 11.651 1.00 93.25 118 TYR A CA 1
ATOM 870 C C . TYR A 1 118 ? -10.080 3.954 10.733 1.00 93.25 118 TYR A C 1
ATOM 872 O O . TYR A 1 118 ? -11.232 3.842 10.330 1.00 93.25 118 TYR A O 1
ATOM 880 N N . THR A 1 119 ? -9.285 4.951 10.335 1.00 92.56 119 THR A N 1
ATOM 881 C CA . THR A 1 119 ? -9.723 6.005 9.404 1.00 92.56 119 THR A CA 1
ATOM 882 C C . THR A 1 119 ? -10.195 5.432 8.067 1.00 92.56 119 THR A C 1
ATOM 884 O O . THR A 1 119 ? -11.209 5.875 7.532 1.00 92.56 119 THR A O 1
ATOM 887 N N . VAL A 1 120 ? -9.486 4.441 7.518 1.00 88.62 120 VAL A N 1
ATOM 888 C CA . VAL A 1 120 ? -9.891 3.778 6.268 1.00 88.62 120 VAL A CA 1
ATOM 889 C C . VAL A 1 120 ? -11.203 3.018 6.452 1.00 88.62 120 VAL A C 1
ATOM 891 O O . VAL A 1 120 ? -12.100 3.154 5.624 1.00 88.62 120 VAL A O 1
ATOM 894 N N . VAL A 1 121 ? -11.341 2.262 7.544 1.00 88.75 121 VAL A N 1
ATOM 895 C CA . VAL A 1 121 ? -12.581 1.537 7.867 1.00 88.75 121 VAL A CA 1
ATOM 896 C C . VAL A 1 121 ? -13.751 2.507 8.018 1.00 88.75 121 VAL A C 1
ATOM 898 O O . VAL A 1 121 ? -14.810 2.272 7.446 1.00 88.75 121 VAL A O 1
ATOM 901 N N . TYR A 1 122 ? -13.546 3.617 8.723 1.00 89.44 122 TYR A N 1
ATOM 902 C CA . TYR A 1 122 ? -14.551 4.656 8.914 1.00 89.44 122 TYR A CA 1
ATOM 903 C C . TYR A 1 122 ? -14.968 5.313 7.589 1.00 89.44 122 TYR A C 1
ATOM 905 O O . TYR A 1 122 ? -16.152 5.482 7.326 1.00 89.44 122 TYR A O 1
ATOM 913 N N . ARG A 1 123 ? -14.022 5.606 6.690 1.00 88.44 123 ARG A N 1
ATOM 914 C CA . ARG A 1 123 ? -14.364 6.137 5.360 1.00 88.44 123 ARG A CA 1
ATOM 915 C C . ARG A 1 123 ? -15.174 5.154 4.523 1.00 88.44 123 ARG A C 1
ATOM 917 O O . ARG A 1 123 ? -16.117 5.565 3.863 1.00 88.44 123 ARG A O 1
ATOM 924 N N . ILE A 1 124 ? -14.813 3.869 4.536 1.00 87.06 124 ILE A N 1
ATOM 925 C CA . ILE A 1 124 ? -15.586 2.828 3.836 1.00 87.06 124 ILE A CA 1
ATOM 926 C C . ILE A 1 124 ? -16.979 2.700 4.458 1.00 87.06 124 ILE A C 1
ATOM 928 O O . ILE A 1 124 ? -17.954 2.497 3.742 1.00 87.06 124 ILE A O 1
ATOM 932 N N . TRP A 1 125 ? -17.080 2.859 5.777 1.00 86.19 125 TRP A N 1
ATOM 933 C CA . TRP A 1 125 ? -18.350 2.855 6.485 1.00 86.19 125 TRP A CA 1
ATOM 934 C C . TRP A 1 125 ? -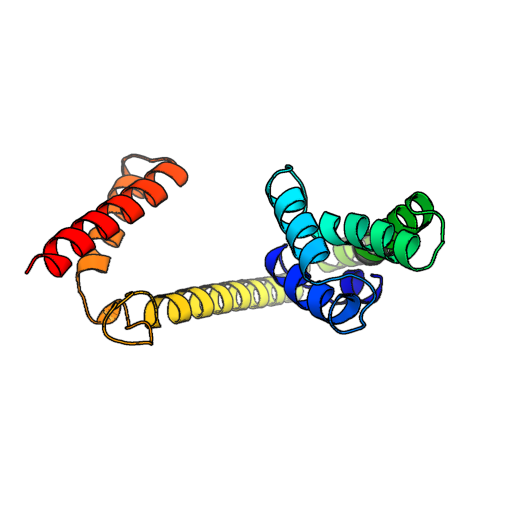19.293 3.967 6.021 1.00 86.19 125 TRP A C 1
ATOM 936 O O . TRP A 1 125 ? -20.466 3.704 5.764 1.00 86.19 125 TRP A O 1
ATOM 946 N N . GLU A 1 126 ? -18.786 5.194 5.884 1.00 86.12 126 GLU A N 1
ATOM 947 C CA . GLU A 1 126 ? -19.574 6.362 5.463 1.00 86.12 126 GLU A CA 1
ATOM 948 C C . GLU A 1 126 ? -20.162 6.241 4.050 1.00 86.12 126 GLU A C 1
ATOM 950 O O . GLU A 1 126 ? -21.130 6.930 3.744 1.00 86.12 126 GLU A O 1
ATOM 955 N N . VAL A 1 127 ? -19.620 5.363 3.202 1.00 84.12 127 VAL A N 1
ATOM 956 C CA . VAL A 1 127 ? -20.095 5.151 1.821 1.00 84.12 127 VAL A CA 1
ATOM 957 C C . VAL A 1 127 ? -20.580 3.720 1.562 1.00 84.12 127 VAL A C 1
ATOM 959 O O . VAL A 1 127 ? -20.771 3.327 0.412 1.00 84.12 127 VAL A O 1
ATOM 962 N N . GLY A 1 128 ? -20.728 2.914 2.617 1.00 76.56 128 GLY A N 1
ATOM 963 C CA . GLY A 1 128 ? -20.902 1.467 2.506 1.00 76.56 128 GLY A CA 1
ATOM 964 C C . GLY A 1 128 ? -22.276 1.004 2.014 1.00 76.56 128 GLY A C 1
ATOM 965 O O . GLY A 1 128 ? -22.385 -0.126 1.537 1.00 76.56 128 GLY A O 1
ATOM 966 N N . LEU A 1 129 ? -23.318 1.837 2.099 1.00 72.50 129 LEU A N 1
ATOM 967 C CA . LEU A 1 129 ? -24.637 1.518 1.548 1.00 72.50 129 LEU A CA 1
ATOM 968 C C . LEU A 1 129 ? -24.726 1.976 0.091 1.00 72.50 129 LEU A C 1
ATOM 970 O O . LEU A 1 129 ? -24.736 3.171 -0.207 1.00 72.50 129 LEU A O 1
ATOM 974 N N . LEU A 1 130 ? -24.826 1.003 -0.813 1.00 66.38 130 LEU A N 1
ATOM 975 C CA . LEU A 1 130 ? -25.086 1.234 -2.229 1.00 66.38 130 LEU A CA 1
ATOM 976 C C . LEU A 1 130 ? -26.591 1.449 -2.422 1.00 66.38 130 LEU A C 1
ATOM 978 O O . LEU A 1 130 ? -27.374 0.508 -2.320 1.00 66.38 130 LEU A O 1
ATOM 982 N N . ASP A 1 131 ? -26.988 2.692 -2.672 1.00 65.69 131 ASP A N 1
ATOM 983 C CA . ASP A 1 131 ? -28.360 3.051 -3.023 1.00 65.69 131 ASP A CA 1
ATOM 984 C C . ASP A 1 131 ? -28.433 3.276 -4.537 1.00 65.69 131 ASP A C 1
ATOM 986 O O . ASP A 1 131 ? -27.751 4.144 -5.070 1.00 65.69 131 ASP A O 1
ATOM 990 N N . GLU A 1 132 ? -29.246 2.498 -5.253 1.00 61.34 132 GLU A N 1
ATOM 991 C CA . GLU A 1 132 ? -29.378 2.611 -6.715 1.00 61.34 132 GLU A CA 1
ATOM 992 C C . GLU A 1 132 ? -29.978 3.952 -7.156 1.00 61.34 132 GLU A C 1
ATOM 994 O O . GLU A 1 132 ? -29.793 4.373 -8.298 1.00 61.34 132 GLU A O 1
ATOM 999 N N . ARG A 1 133 ? -30.701 4.634 -6.256 1.00 58.09 133 ARG A N 1
ATOM 1000 C CA . ARG A 1 133 ? -31.367 5.914 -6.540 1.00 58.09 133 ARG A CA 1
ATOM 1001 C C . ARG A 1 133 ? -30.484 7.127 -6.260 1.00 58.09 133 ARG A C 1
ATOM 1003 O O . ARG A 1 133 ? -30.769 8.205 -6.778 1.00 58.09 133 ARG A O 1
ATOM 1010 N N . ALA A 1 134 ? -29.424 6.972 -5.470 1.00 56.59 134 ALA A N 1
ATOM 1011 C CA . ALA A 1 134 ? -28.468 8.030 -5.182 1.00 56.59 134 ALA A CA 1
ATOM 1012 C C . ALA A 1 134 ? -27.145 7.710 -5.885 1.00 56.59 134 ALA A C 1
ATOM 1014 O O . ALA A 1 134 ? -26.523 6.691 -5.624 1.00 56.59 134 ALA A O 1
ATOM 1015 N N . GLN A 1 135 ? -26.644 8.607 -6.736 1.00 57.31 135 GLN A N 1
ATOM 1016 C CA . GLN A 1 135 ? -25.325 8.452 -7.377 1.00 57.31 135 GLN A CA 1
ATOM 1017 C C . GLN A 1 135 ? -24.137 8.450 -6.378 1.00 57.31 135 GLN A C 1
ATOM 1019 O O . GLN A 1 135 ? -22.981 8.454 -6.795 1.00 57.31 135 GLN A O 1
ATOM 1024 N N . GLN A 1 136 ? -24.402 8.471 -5.067 1.00 60.16 136 GLN A N 1
ATOM 1025 C CA . GLN A 1 136 ? -23.432 8.524 -3.976 1.00 60.16 136 GLN A CA 1
ATOM 1026 C C . GLN A 1 136 ? -23.802 7.486 -2.907 1.00 60.16 136 GLN A C 1
ATOM 1028 O O . GLN A 1 136 ? -24.973 7.350 -2.552 1.00 60.16 136 GLN A O 1
ATOM 1033 N N . GLY A 1 137 ? -22.801 6.760 -2.397 1.00 66.19 137 GLY A N 1
ATOM 1034 C CA . GLY A 1 137 ? -22.986 5.806 -1.301 1.00 66.19 137 GLY A CA 1
ATOM 1035 C C . GLY A 1 137 ? -23.426 6.508 -0.014 1.00 66.19 137 GLY A C 1
ATOM 1036 O O . GLY A 1 137 ? -22.964 7.613 0.273 1.00 66.19 137 GLY A O 1
ATOM 1037 N N . ARG A 1 138 ? -24.322 5.874 0.748 1.00 77.69 138 ARG A N 1
ATOM 1038 C CA . ARG A 1 138 ? -24.784 6.361 2.058 1.00 77.69 138 ARG A CA 1
ATOM 1039 C C . ARG A 1 138 ? -24.015 5.700 3.200 1.00 77.69 138 ARG A C 1
ATOM 1041 O O . ARG A 1 138 ? -23.404 4.641 3.027 1.00 77.69 138 ARG A O 1
ATOM 1048 N N . SER A 1 139 ? -24.091 6.307 4.381 1.00 80.75 139 SER A N 1
ATOM 1049 C CA . SER A 1 139 ? -23.431 5.790 5.575 1.00 80.75 139 SER A CA 1
ATOM 1050 C C . SER A 1 139 ? -24.100 4.510 6.043 1.00 80.75 139 SER A C 1
ATOM 1052 O O . SER A 1 139 ? -25.311 4.472 6.240 1.00 80.75 139 SER A O 1
ATOM 1054 N N . LEU A 1 140 ? -23.305 3.477 6.329 1.00 80.62 140 LEU A N 1
ATOM 1055 C CA . LEU A 1 140 ? -23.786 2.276 7.018 1.00 80.62 140 LEU A CA 1
ATOM 1056 C C . LEU A 1 140 ? -24.460 2.608 8.355 1.00 80.62 140 LEU A C 1
ATOM 1058 O O . LEU A 1 140 ? -25.295 1.839 8.808 1.00 80.62 140 LEU A O 1
ATOM 1062 N N . GLY A 1 141 ? -24.158 3.761 8.963 1.00 80.56 141 GLY A N 1
ATOM 1063 C CA . GLY A 1 141 ? -24.805 4.211 10.196 1.00 80.56 141 GLY A CA 1
ATOM 1064 C C . GLY A 1 141 ? -26.315 4.443 10.072 1.00 80.56 141 GLY A C 1
ATOM 1065 O O . GLY A 1 141 ? -26.999 4.395 11.092 1.00 80.56 141 GLY A O 1
ATOM 1066 N N . ASP A 1 142 ? -26.830 4.643 8.857 1.00 81.81 142 ASP A N 1
ATOM 1067 C CA . ASP A 1 142 ? -28.249 4.922 8.613 1.00 81.81 142 ASP A CA 1
ATOM 1068 C C . ASP A 1 142 ? -29.139 3.673 8.779 1.00 81.81 142 ASP A C 1
ATOM 1070 O O . ASP A 1 142 ? -30.331 3.794 9.060 1.00 81.81 142 ASP A O 1
ATOM 1074 N N . ASP A 1 143 ? -28.576 2.466 8.631 1.00 82.44 143 ASP A N 1
ATOM 1075 C CA . ASP A 1 143 ? -29.296 1.192 8.758 1.00 82.44 143 ASP A CA 1
ATOM 1076 C C . ASP A 1 143 ? -28.693 0.341 9.884 1.00 82.44 143 ASP A C 1
ATOM 1078 O O . ASP A 1 143 ? -27.569 -0.133 9.745 1.00 82.44 143 ASP A O 1
ATOM 1082 N N . PRO A 1 144 ? -29.414 0.044 10.980 1.00 86.19 144 PRO A N 1
ATOM 1083 C CA . PRO A 1 144 ? -28.866 -0.723 12.100 1.00 86.19 144 PRO A CA 1
ATOM 1084 C C . PRO A 1 144 ? -28.484 -2.171 11.742 1.00 86.19 144 PRO A C 1
ATOM 1086 O O . PRO A 1 144 ? -27.881 -2.855 12.568 1.00 86.19 144 PRO A O 1
ATOM 1089 N N . TRP A 1 145 ? -28.793 -2.664 10.535 1.00 86.00 145 TRP A N 1
ATOM 1090 C CA . TRP A 1 145 ? -28.448 -4.018 10.090 1.00 86.00 145 TRP A CA 1
ATOM 1091 C C . TRP A 1 145 ? -26.962 -4.376 10.245 1.00 86.00 145 TRP A C 1
ATOM 1093 O O . TRP A 1 145 ? -26.631 -5.526 10.550 1.00 86.00 145 TRP A O 1
ATOM 1103 N N . TRP A 1 146 ? -26.051 -3.407 10.113 1.00 86.69 146 TRP A N 1
ATOM 1104 C CA . TRP A 1 146 ? -24.621 -3.660 10.312 1.00 86.69 146 TRP A CA 1
ATOM 1105 C C . TRP A 1 146 ? -24.305 -4.196 11.717 1.00 86.69 146 TRP A C 1
ATOM 1107 O O . TRP A 1 146 ? -23.378 -4.994 11.855 1.00 86.69 146 TRP A O 1
ATOM 1117 N N . LEU A 1 147 ? -25.075 -3.817 12.751 1.00 89.06 147 LEU A N 1
ATOM 1118 C CA . LEU A 1 147 ? -24.893 -4.303 14.125 1.00 89.06 147 LEU A CA 1
ATOM 1119 C C . LEU A 1 147 ? -25.133 -5.806 14.201 1.00 89.06 147 LEU A C 1
ATOM 1121 O O . LEU A 1 147 ? -24.382 -6.515 14.866 1.00 89.06 147 LEU A O 1
ATOM 1125 N N . VAL A 1 148 ? -26.156 -6.293 13.495 1.00 89.25 148 VAL A N 1
ATOM 1126 C CA . VAL A 1 148 ? -26.500 -7.717 13.445 1.00 89.25 148 VAL A CA 1
ATOM 1127 C C . VAL A 1 148 ? -25.368 -8.494 12.785 1.00 89.25 148 VAL A C 1
ATOM 1129 O O . VAL A 1 148 ? -24.901 -9.490 13.339 1.00 89.25 148 VAL A O 1
ATOM 1132 N N . VAL A 1 149 ? -24.870 -8.005 11.647 1.00 88.31 149 VAL A N 1
ATOM 1133 C CA . VAL A 1 149 ? -23.746 -8.628 10.933 1.00 88.31 149 VAL A CA 1
ATOM 1134 C C . VAL A 1 149 ? -22.483 -8.633 11.799 1.00 88.31 149 VAL A C 1
ATOM 1136 O O . VAL A 1 149 ? -21.836 -9.671 11.938 1.00 88.31 149 VAL A O 1
ATOM 1139 N N . ALA A 1 150 ? -22.148 -7.500 12.424 1.00 88.88 150 ALA A N 1
ATOM 1140 C CA . ALA A 1 150 ? -20.959 -7.352 13.259 1.00 88.88 150 ALA A CA 1
ATOM 1141 C C . ALA A 1 150 ? -21.019 -8.222 14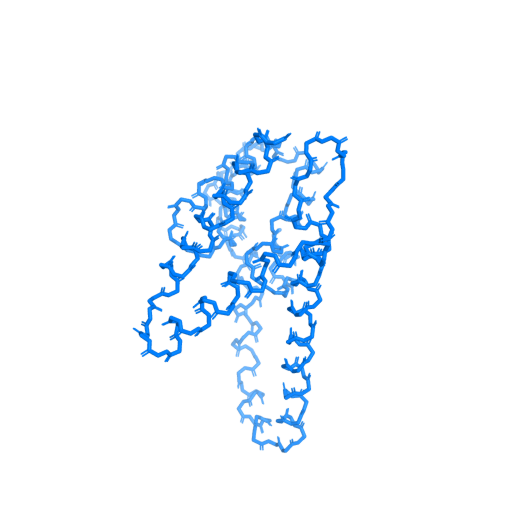.523 1.00 88.88 150 ALA A C 1
ATOM 1143 O O . ALA A 1 150 ? -20.062 -8.939 14.816 1.00 88.88 150 ALA A O 1
ATOM 1144 N N . ALA A 1 151 ? -22.140 -8.204 15.250 1.00 90.62 151 ALA A N 1
ATOM 1145 C CA . ALA A 1 151 ? -22.326 -8.991 16.465 1.00 90.62 151 ALA A CA 1
ATOM 1146 C C . ALA A 1 151 ? -22.310 -10.494 16.167 1.00 90.62 151 ALA A C 1
ATOM 1148 O O . ALA A 1 151 ? -21.612 -11.244 16.849 1.00 90.62 151 ALA A O 1
ATOM 1149 N N . THR A 1 152 ? -23.006 -10.926 15.110 1.00 89.62 152 THR A N 1
ATOM 1150 C CA . THR A 1 152 ? -23.018 -12.331 14.682 1.00 89.62 152 THR A CA 1
ATOM 1151 C C . THR A 1 152 ? -21.600 -12.779 14.338 1.00 89.62 152 THR A C 1
ATOM 1153 O O . THR A 1 152 ? -21.079 -13.713 14.946 1.00 89.62 152 THR A O 1
ATOM 1156 N N . ASN A 1 153 ? -20.905 -12.054 13.459 1.00 88.88 153 ASN A N 1
ATOM 1157 C CA . ASN A 1 153 ? -19.537 -12.400 13.075 1.00 88.88 153 ASN A CA 1
ATOM 1158 C C . ASN A 1 153 ? -18.556 -12.382 14.255 1.00 88.88 153 ASN A C 1
ATOM 1160 O O . ASN A 1 153 ? -17.671 -13.238 14.324 1.00 88.88 153 ASN A O 1
ATOM 1164 N N . TYR A 1 154 ? -18.718 -11.459 15.206 1.00 88.88 154 TYR A N 1
ATOM 1165 C CA . TYR A 1 154 ? -17.904 -11.416 16.419 1.00 88.88 154 TYR A CA 1
ATOM 1166 C C . TYR A 1 154 ? -18.132 -12.645 17.306 1.00 88.88 154 TYR A C 1
ATOM 1168 O O . TYR A 1 154 ? -17.166 -13.288 17.722 1.00 88.88 154 TYR A O 1
ATOM 1176 N N . VAL A 1 155 ? -19.391 -13.011 17.564 1.00 90.56 155 VAL A N 1
ATOM 1177 C CA . VAL A 1 155 ? -19.739 -14.173 18.395 1.00 90.56 155 VAL A CA 1
ATOM 1178 C C . VAL A 1 155 ? -19.244 -15.468 17.748 1.00 90.56 155 VAL A C 1
ATOM 1180 O O . VAL A 1 155 ? -18.577 -16.278 18.397 1.00 90.56 155 VAL A O 1
ATOM 1183 N N . PHE A 1 156 ? -19.486 -15.644 16.448 1.00 85.69 156 PHE A N 1
ATOM 1184 C CA . PHE A 1 156 ? -19.025 -16.820 15.710 1.00 85.69 156 PHE A CA 1
ATOM 1185 C C . PHE A 1 156 ? -17.495 -16.903 15.640 1.00 85.69 156 PHE A C 1
ATOM 1187 O O . PHE A 1 156 ? -16.915 -17.958 15.906 1.00 85.69 156 PHE A O 1
ATOM 1194 N N . GLY A 1 157 ? -16.813 -15.788 15.375 1.00 85.75 157 GLY A N 1
ATOM 1195 C CA . GLY A 1 157 ? -15.352 -15.747 15.370 1.00 85.75 157 GLY A CA 1
ATOM 1196 C C . GLY A 1 157 ? -14.743 -16.048 16.743 1.00 85.75 157 GLY A C 1
ATOM 1197 O O . GLY A 1 157 ? -13.777 -16.807 16.842 1.00 85.75 157 GLY A O 1
ATOM 1198 N N . ARG A 1 158 ? -15.312 -15.492 17.821 1.00 88.06 158 ARG A N 1
ATOM 1199 C CA . ARG A 1 158 ? -14.747 -15.597 19.173 1.00 88.06 158 ARG A CA 1
ATOM 1200 C C . ARG A 1 158 ? -15.008 -16.946 19.841 1.00 88.06 158 ARG A C 1
ATOM 1202 O O . ARG A 1 158 ? -14.076 -17.490 20.436 1.00 88.06 158 ARG A O 1
ATOM 1209 N N . TRP A 1 159 ? -16.233 -17.466 19.770 1.00 90.00 159 TRP A N 1
ATOM 1210 C CA . TRP A 1 159 ? -16.616 -18.700 20.471 1.00 90.00 159 TRP A CA 1
ATOM 1211 C C . TRP A 1 159 ? -16.436 -19.951 19.619 1.00 90.00 159 TRP A C 1
ATOM 1213 O O . TRP A 1 159 ? -15.964 -20.964 20.127 1.00 90.00 159 TRP A O 1
ATOM 1223 N N . TYR A 1 160 ? -16.739 -19.872 18.325 1.00 87.88 160 TYR A N 1
ATOM 1224 C CA . TYR A 1 160 ? -16.701 -21.031 17.430 1.00 87.88 160 TYR A CA 1
ATOM 1225 C C . TYR A 1 160 ? -15.406 -21.114 16.609 1.00 87.88 160 TYR A C 1
ATOM 1227 O O . TYR A 1 160 ? -15.239 -22.049 15.830 1.00 87.88 160 TYR A O 1
ATOM 1235 N N . ARG A 1 161 ? -14.472 -20.160 16.793 1.00 87.00 161 ARG A N 1
ATOM 1236 C CA . ARG A 1 161 ? -13.177 -20.076 16.083 1.00 87.00 161 ARG A CA 1
ATOM 1237 C C . ARG A 1 161 ? -13.324 -20.242 14.567 1.00 87.00 161 ARG A C 1
ATOM 1239 O O . ARG A 1 161 ? -12.484 -20.859 13.912 1.00 87.00 161 ARG A O 1
ATOM 1246 N N . VAL A 1 162 ? -14.408 -19.696 14.018 1.00 87.38 162 VAL A N 1
ATOM 1247 C CA . VAL A 1 162 ? -14.711 -19.769 12.588 1.00 87.38 162 VAL A CA 1
ATOM 1248 C C . VAL A 1 162 ? -13.588 -19.100 11.796 1.00 87.38 162 VAL A C 1
ATOM 1250 O O . VAL A 1 162 ? -13.099 -18.030 12.166 1.00 87.38 162 VAL A O 1
ATOM 1253 N N . SER A 1 163 ? -13.159 -19.744 10.709 1.00 89.00 163 SER A N 1
ATOM 1254 C CA . SER A 1 163 ? -12.082 -19.221 9.867 1.00 89.00 163 SER A CA 1
ATOM 1255 C C . SER A 1 163 ? -12.461 -17.854 9.265 1.00 89.00 163 SER A C 1
ATOM 1257 O O . SER A 1 163 ? -13.606 -17.697 8.829 1.00 89.00 163 SER A O 1
ATOM 1259 N N . PRO A 1 164 ? -11.525 -16.889 9.154 1.00 84.88 164 PRO A N 1
ATOM 1260 C CA . PRO A 1 164 ? -11.813 -15.557 8.614 1.00 84.88 164 PRO A CA 1
ATOM 1261 C C . PRO A 1 164 ? -12.521 -15.532 7.245 1.00 84.88 164 PRO A C 1
ATOM 1263 O O . PRO A 1 164 ? -13.434 -14.721 7.088 1.00 84.88 164 PRO A O 1
ATOM 1266 N N . PRO A 1 165 ? -12.194 -16.412 6.270 1.00 87.75 165 PRO A N 1
ATOM 1267 C CA . PRO A 1 165 ? -12.900 -16.435 4.988 1.00 87.75 165 PRO A CA 1
ATOM 1268 C C . PRO A 1 165 ? -14.397 -16.731 5.134 1.00 87.75 165 PRO A C 1
ATOM 1270 O O . PRO A 1 165 ? -15.219 -16.081 4.494 1.00 87.75 165 PRO A O 1
ATOM 1273 N N . VAL A 1 166 ? -14.763 -17.665 6.017 1.00 87.50 166 VAL A N 1
ATOM 1274 C CA . VAL A 1 166 ? -16.168 -18.030 6.265 1.00 87.50 166 VAL A CA 1
ATOM 1275 C C . VAL A 1 166 ? -16.921 -16.864 6.900 1.00 87.50 166 VAL A C 1
ATOM 1277 O O . VAL A 1 166 ? -18.032 -16.551 6.481 1.00 87.50 166 VAL A O 1
ATOM 1280 N N . THR A 1 167 ? -16.296 -16.162 7.846 1.00 86.75 167 THR A N 1
ATOM 1281 C CA . THR A 1 167 ? -16.872 -14.964 8.470 1.00 86.75 167 THR A CA 1
ATOM 1282 C C . THR A 1 167 ? -17.154 -13.870 7.433 1.00 86.75 167 THR A C 1
ATOM 1284 O O . THR A 1 167 ? -18.237 -13.285 7.429 1.00 86.75 167 THR A O 1
ATOM 1287 N N . ILE A 1 168 ? -16.230 -13.640 6.494 1.00 83.75 168 ILE A N 1
ATOM 1288 C CA . ILE A 1 168 ? -16.408 -12.668 5.401 1.00 83.75 168 ILE A CA 1
ATOM 1289 C C . ILE A 1 168 ? -17.573 -13.074 4.490 1.00 83.75 168 ILE A C 1
ATOM 1291 O O . ILE A 1 168 ? -18.450 -12.254 4.221 1.00 83.75 168 ILE A O 1
ATOM 1295 N N . ILE A 1 169 ? -17.618 -14.339 4.059 1.00 88.56 169 ILE A N 1
ATOM 1296 C CA . ILE A 1 169 ? -18.687 -14.855 3.190 1.00 88.56 169 ILE A CA 1
ATOM 1297 C C . ILE A 1 169 ? -20.048 -14.744 3.884 1.00 88.56 169 ILE A C 1
ATOM 1299 O O . ILE A 1 169 ? -21.013 -14.288 3.276 1.00 88.56 169 ILE A O 1
ATOM 1303 N N . SER A 1 170 ? -20.130 -15.100 5.167 1.00 87.75 170 SER A N 1
ATOM 1304 C CA . SER A 1 170 ? -21.376 -14.995 5.932 1.00 87.75 170 SER A CA 1
ATOM 1305 C C . SER A 1 170 ? -21.858 -13.547 6.067 1.00 87.75 170 SER A C 1
ATOM 1307 O O . SER A 1 170 ? -23.045 -13.282 5.891 1.00 87.75 170 SER A O 1
ATOM 1309 N N . GLY A 1 171 ? -20.941 -12.592 6.275 1.00 86.06 171 GLY A N 1
ATOM 1310 C CA . GLY A 1 171 ? -21.253 -11.162 6.276 1.00 86.06 171 GLY A CA 1
ATOM 1311 C C . GLY A 1 171 ? -21.790 -10.677 4.931 1.00 86.06 171 GLY A C 1
ATOM 1312 O O . GLY A 1 171 ? -22.807 -9.988 4.889 1.00 86.06 171 GLY A O 1
ATOM 1313 N N . ALA A 1 172 ? -21.156 -11.092 3.831 1.00 85.44 172 ALA A N 1
ATOM 1314 C CA . ALA A 1 172 ? -21.608 -10.762 2.482 1.00 85.44 172 ALA A CA 1
ATOM 1315 C C . ALA A 1 172 ? -23.005 -11.334 2.186 1.00 85.44 172 ALA A C 1
ATOM 1317 O O . ALA A 1 172 ? -23.863 -10.622 1.667 1.00 85.44 172 ALA A O 1
ATOM 1318 N N . LEU A 1 173 ? -23.267 -12.587 2.575 1.00 89.25 173 LEU A N 1
ATOM 1319 C CA . LEU A 1 173 ? -24.583 -13.216 2.433 1.00 89.25 173 LEU A CA 1
ATOM 1320 C C . LEU A 1 173 ? -25.656 -12.479 3.242 1.00 89.25 173 LEU A C 1
ATOM 1322 O O . LEU A 1 173 ? -26.716 -12.171 2.701 1.00 89.25 173 LEU A O 1
ATOM 1326 N N . MET A 1 174 ? -25.378 -12.136 4.503 1.00 86.94 174 MET A N 1
ATOM 1327 C CA . MET A 1 174 ? -26.300 -11.352 5.336 1.00 86.94 174 MET A CA 1
ATOM 1328 C C . MET A 1 174 ? -26.582 -9.963 4.740 1.00 86.94 174 MET A C 1
ATOM 1330 O O . MET A 1 174 ? -27.712 -9.480 4.815 1.00 86.94 174 MET A O 1
ATOM 1334 N N . GLY A 1 175 ? -25.584 -9.327 4.119 1.00 84.62 175 GLY A N 1
ATOM 1335 C CA . GLY A 1 175 ? -25.758 -8.070 3.386 1.00 84.62 175 GLY A CA 1
ATOM 1336 C C . GLY A 1 175 ? -26.657 -8.219 2.153 1.00 84.62 175 GLY A C 1
ATOM 1337 O O . GLY A 1 175 ? -27.594 -7.442 1.976 1.00 84.62 175 GLY A O 1
ATOM 1338 N N . LEU A 1 176 ? -26.433 -9.254 1.336 1.00 84.75 176 LEU A N 1
ATOM 1339 C CA . LEU A 1 176 ? -27.243 -9.536 0.143 1.00 84.75 176 LEU A CA 1
ATOM 1340 C C . LEU A 1 176 ? -28.704 -9.839 0.485 1.00 84.75 176 LEU A C 1
ATOM 1342 O O . LEU A 1 176 ? -29.605 -9.349 -0.195 1.00 84.75 176 LEU A O 1
ATOM 1346 N N . VAL A 1 177 ? -28.948 -10.604 1.552 1.00 86.56 177 VAL A N 1
ATOM 1347 C CA . VAL A 1 177 ? -30.306 -10.892 2.042 1.00 86.56 177 VAL A CA 1
ATOM 1348 C C . VAL A 1 177 ? -31.031 -9.593 2.392 1.00 86.56 177 VAL A C 1
ATOM 1350 O O . VAL A 1 177 ? -32.158 -9.375 1.951 1.00 86.56 177 VAL A O 1
ATOM 1353 N N . ARG A 1 178 ? -30.373 -8.689 3.125 1.00 83.19 178 ARG A N 1
ATOM 1354 C CA . ARG A 1 178 ? -30.953 -7.393 3.496 1.00 83.19 178 ARG A CA 1
ATOM 1355 C C . ARG A 1 178 ? -31.232 -6.500 2.290 1.00 83.19 178 ARG A C 1
ATOM 1357 O O . ARG A 1 178 ? -32.260 -5.821 2.275 1.00 83.19 178 ARG A O 1
ATOM 1364 N N . TYR A 1 179 ? -30.347 -6.508 1.296 1.00 80.38 179 TYR A N 1
ATOM 1365 C CA . TYR A 1 179 ? -30.550 -5.778 0.047 1.00 80.38 179 TYR A CA 1
ATOM 1366 C C . TYR A 1 179 ? -31.765 -6.318 -0.724 1.00 80.38 179 TYR A C 1
ATOM 1368 O O . TYR A 1 179 ? -32.633 -5.538 -1.096 1.00 80.38 179 TYR A O 1
ATOM 1376 N N . GLN A 1 180 ? -31.908 -7.642 -0.872 1.00 80.75 180 GLN A N 1
ATOM 1377 C CA . GLN A 1 180 ? -33.058 -8.239 -1.567 1.00 80.75 180 GLN A CA 1
ATOM 1378 C C . GLN A 1 180 ? -34.400 -7.976 -0.878 1.00 80.75 180 GLN A C 1
ATOM 1380 O O . GLN A 1 180 ? -35.417 -7.843 -1.554 1.00 80.75 180 GLN A O 1
ATOM 1385 N N . ILE A 1 181 ? -34.420 -7.940 0.456 1.00 81.00 181 ILE A N 1
ATOM 1386 C CA . ILE A 1 181 ? -35.644 -7.664 1.218 1.00 81.00 181 ILE A CA 1
ATOM 1387 C C . ILE A 1 181 ? -36.099 -6.223 0.983 1.00 81.00 181 ILE A C 1
ATOM 1389 O O . ILE A 1 181 ? -37.280 -5.989 0.748 1.00 81.00 181 ILE A O 1
ATOM 1393 N N . VAL A 1 182 ? -35.170 -5.266 1.004 1.00 76.56 182 VAL A N 1
ATOM 1394 C CA . VAL A 1 182 ? -35.513 -3.843 0.897 1.00 76.56 182 VAL A CA 1
ATOM 1395 C C . VAL A 1 182 ? -35.615 -3.334 -0.532 1.00 76.56 182 VAL A C 1
ATOM 1397 O O . VAL A 1 182 ? -36.351 -2.386 -0.756 1.00 76.56 182 VAL A O 1
ATOM 1400 N N . SER A 1 183 ? -34.992 -3.983 -1.519 1.00 66.62 183 SER A N 1
ATOM 1401 C CA . SER A 1 183 ? -35.239 -3.649 -2.929 1.00 66.62 183 SER A CA 1
ATOM 1402 C C . SER A 1 183 ? -36.612 -4.125 -3.428 1.00 66.62 183 SER A C 1
ATOM 1404 O O . SER A 1 183 ? -37.047 -3.706 -4.499 1.00 66.62 183 SER A O 1
ATOM 1406 N N . LYS A 1 184 ? -37.257 -5.059 -2.714 1.00 59.22 184 LYS A N 1
ATOM 1407 C CA . LYS A 1 184 ? -38.564 -5.639 -3.070 1.00 59.22 184 LYS A CA 1
ATOM 1408 C C . LYS A 1 184 ? -39.751 -5.008 -2.330 1.00 59.22 184 LYS A C 1
ATOM 1410 O O . LYS A 1 184 ? -40.883 -5.369 -2.650 1.00 59.22 184 LYS A O 1
ATOM 1415 N N . MET A 1 185 ? -39.507 -4.121 -1.363 1.00 49.53 185 MET A N 1
ATOM 1416 C CA . MET A 1 185 ? -40.529 -3.286 -0.709 1.00 49.53 185 MET A CA 1
ATOM 1417 C C . MET A 1 185 ? -40.596 -1.915 -1.380 1.00 49.53 185 MET A C 1
ATOM 1419 O O . MET A 1 185 ? -41.719 -1.376 -1.457 1.00 49.53 185 MET A O 1
#

Secondary structure (DSSP, 8-state):
-HHHHHH--SSHHHHHHHHHIIIIITTSS-HHHHHHHHHHHHHSSS-GGGHHHHHHHHHHHHTTS-HHHHHHHHHHHHHHHHHHHHHHHHHHHHHHTTSHHHHHHHHHHHHHHHHHHHHHHHHHHHT-B--TTSSSPBPGGGSTHHHHHHHHHHHHHHHS---HHHHHHHHHHHHHHHHHHHHT-

InterPro domains:
  IPR003370 Chromate transporter [PF02417] (1-176)